Protein 6ITW (pdb70)

Foldseek 3Di:
DVLLCVVWPAFPPADADPVLLVVCVLLADVVVSVVCNPRHWHATPLQQKTFDRQVVQLVLLCLQQPQFDPQHSVSKTFTIAGQALFTFIAGSQQGTKTQRLQVQAIEGACVPPPDPPVCRVVRVVVVSSCSPDCVSWDAWPVRHTPPVLCVPANGADPQKHDYFCDRVVNVGGRDSVRHIDGNSVVSVSSNPDWHWYWYPNDPVRDTAGTRNDDGD

Radius of gyration: 16.63 Å; Cα contacts (8 Å, |Δi|>4): 395; chains: 1; bounding box: 44×40×46 Å

InterPro domains:
  IPR014983 GAD-related [PF08887] (7-110)
  IPR015002 T6SS immunity protein Tdi1, C-terminal [PF08906] (141-195)

B-factor: mean 44.64, std 12.28, range [26.0, 103.91]

Solvent-accessible surface area: 11170 Å² total

Structure (mmCIF, N/CA/C/O backbone):
data_6ITW
#
_entry.id   6ITW
#
_cell.length_a   92.445
_cell.length_b   92.445
_cell.length_c   86.157
_cell.angle_alpha   90.00
_cell.angle_beta   90.00
_cell.angle_gamma   90.00
#
_symmetry.space_group_name_H-M   'P 41 21 2'
#
loop_
_entity.id
_entity.type
_entity.pdbx_description
1 polymer 'Type VI immunity protein Atu4351'
2 water water
#
loop_
_atom_site.group_PDB
_atom_site.id
_atom_site.type_symbol
_atom_site.label_atom_id
_atom_site.label_alt_id
_atom_site.label_comp_id
_atom_site.label_asym_id
_atom_site.label_entity_id
_atom_site.label_seq_id
_atom_site.pdbx_PDB_ins_code
_atom_site.Cartn_x
_atom_site.Cartn_y
_atom_site.Cartn_z
_atom_site.occupancy
_atom_site.B_iso_or_equiv
_atom_site.auth_seq_id
_atom_site.auth_comp_id
_atom_site.auth_asym_id
_atom_site.auth_atom_id
_atom_site.pdbx_PDB_model_num
ATOM 9 N N . TYR A 1 8 ? 46.986 20.670 13.078 1.00 47.68 8 TYR A N 1
ATOM 10 C CA . TYR A 1 8 ? 47.297 20.652 14.496 1.00 41.73 8 TYR A CA 1
ATOM 11 C C . TYR A 1 8 ? 48.726 21.096 14.770 1.00 42.22 8 TYR A C 1
ATOM 12 O O . TYR A 1 8 ? 49.197 20.973 15.911 1.00 38.97 8 TYR A O 1
ATOM 21 N N . GLU A 1 9 ? 49.395 21.660 13.752 1.00 39.73 9 GLU A N 1
ATOM 22 C CA . GLU A 1 9 ? 50.736 22.233 13.894 1.00 40.64 9 GLU A CA 1
ATOM 23 C C . GLU A 1 9 ? 50.819 23.180 15.079 1.00 41.87 9 GLU A C 1
ATOM 24 O O . GLU A 1 9 ? 51.705 23.060 15.932 1.00 39.58 9 GLU A O 1
ATOM 30 N N . ASN A 1 10 ? 49.888 24.133 15.142 1.00 38.82 10 ASN A N 1
ATOM 31 C CA . ASN A 1 10 ? 49.917 25.153 16.177 1.00 41.02 10 ASN A CA 1
ATOM 32 C C . ASN A 1 10 ? 49.662 24.554 17.555 1.00 43.28 10 ASN A C 1
ATOM 33 O O . ASN A 1 10 ? 50.382 24.859 18.517 1.00 39.43 10 ASN A O 1
ATOM 38 N N . ALA A 1 11 ? 48.644 23.693 17.680 1.00 40.90 11 ALA A N 1
ATOM 39 C CA . ALA A 1 11 ? 48.398 23.081 18.981 1.00 40.03 11 ALA A CA 1
ATOM 40 C C . ALA A 1 11 ? 49.618 22.296 19.443 1.00 37.35 11 ALA A C 1
ATOM 41 O O . ALA A 1 11 ? 50.007 22.368 20.618 1.00 37.48 11 ALA A O 1
ATOM 43 N N . LEU A 1 12 ? 50.251 21.557 18.523 1.00 38.16 12 LEU A N 1
ATOM 44 C CA . LEU A 1 12 ? 51.405 20.748 18.907 1.00 39.36 12 LEU A CA 1
ATOM 45 C C . LEU A 1 12 ? 52.579 21.632 19.309 1.00 39.78 12 LEU A C 1
ATOM 46 O O . LEU A 1 12 ? 53.274 21.341 20.293 1.00 39.21 12 LEU A O 1
ATOM 51 N N . LYS A 1 13 ? 52.796 22.726 18.568 1.00 35.11 13 LYS A N 1
ATOM 52 C CA . LYS A 1 13 ? 53.798 23.711 18.949 1.00 39.75 13 LYS A CA 1
ATOM 53 C C . LYS A 1 13 ? 53.580 24.185 20.384 1.00 40.99 13 LYS A C 1
ATOM 54 O O . LYS A 1 13 ? 54.498 24.146 21.209 1.00 36.71 13 LYS A O 1
ATOM 60 N N . ARG A 1 14 ? 52.346 24.570 20.718 1.00 42.60 14 ARG A N 1
ATOM 61 C CA . ARG A 1 14 ? 52.087 25.134 22.039 1.00 40.79 14 ARG A CA 1
ATOM 62 C C . ARG A 1 14 ? 52.003 24.082 23.139 1.00 39.29 14 ARG A C 1
ATOM 63 O O . ARG A 1 14 ? 52.370 24.375 24.283 1.00 40.05 14 ARG A O 1
ATOM 71 N N . PHE A 1 15 ? 51.558 22.857 22.849 1.00 31.63 15 PHE A N 1
ATOM 72 C CA . PHE A 1 15 ? 51.294 21.926 23.945 1.00 36.12 15 PHE A CA 1
ATOM 73 C C . PHE A 1 15 ? 52.207 20.700 23.964 1.00 40.18 15 PHE A C 1
ATOM 74 O O . PHE A 1 15 ? 52.205 19.952 24.961 1.00 32.63 15 PHE A O 1
ATOM 82 N N . GLY A 1 16 ? 53.016 20.491 22.924 1.00 33.01 16 GLY A N 1
ATOM 83 C CA . GLY A 1 16 ? 53.833 19.301 22.854 1.00 33.59 16 GLY A CA 1
ATOM 84 C C . GLY A 1 16 ? 53.009 18.060 22.546 1.00 40.73 16 GLY A C 1
ATOM 85 O O . GLY A 1 16 ? 51.859 18.124 22.101 1.00 40.07 16 GLY A O 1
ATOM 86 N N . LEU A 1 17 ? 53.614 16.909 22.813 1.00 31.53 17 LEU A N 1
ATOM 87 C CA . LEU A 1 17 ? 52.951 15.638 22.573 1.00 35.30 17 LEU A CA 1
ATOM 88 C C . LEU A 1 17 ? 51.958 15.351 23.690 1.00 40.52 17 LEU A C 1
ATOM 89 O O . LEU A 1 17 ? 52.298 15.506 24.867 1.00 35.51 17 LEU A O 1
ATOM 94 N N . PRO A 1 18 ? 50.748 14.902 23.373 1.00 40.29 18 PRO A N 1
ATOM 95 C CA . PRO A 1 18 ? 49.868 14.408 24.434 1.00 37.65 18 PRO A CA 1
ATOM 96 C C . PRO A 1 18 ? 50.551 13.321 25.257 1.00 36.68 18 PRO A C 1
ATOM 97 O O . PRO A 1 18 ? 50.978 12.302 24.716 1.00 37.35 18 PRO A O 1
ATOM 101 N N . GLU A 1 19 ? 50.663 13.544 26.564 1.00 37.00 19 GLU A N 1
ATOM 102 C CA . GLU A 1 19 ? 51.408 12.671 27.463 1.00 40.22 19 GLU A CA 1
ATOM 103 C C . GLU A 1 19 ? 50.612 11.412 27.827 1.00 39.70 19 GLU A C 1
ATOM 104 O O . GLU A 1 19 ? 49.384 11.438 27.937 1.00 31.50 19 GLU A O 1
ATOM 110 N N . ASN A 1 20 ? 51.321 10.300 28.008 1.00 40.79 20 ASN A N 1
ATOM 111 C CA . ASN A 1 20 ? 50.719 9.024 28.388 1.00 40.19 20 ASN A CA 1
ATOM 112 C C . ASN A 1 20 ? 49.491 8.677 27.540 1.00 38.48 20 ASN A C 1
ATOM 113 O O . ASN A 1 20 ? 48.410 8.441 28.082 1.00 41.34 20 ASN A O 1
ATOM 118 N N . PRO A 1 21 ? 49.616 8.650 26.217 1.00 39.33 21 PRO A N 1
ATOM 119 C CA . PRO A 1 21 ? 48.416 8.478 25.383 1.00 37.98 21 PRO A CA 1
ATOM 120 C C . PRO A 1 21 ? 47.850 7.063 25.454 1.00 40.89 21 PRO A C 1
ATOM 121 O O . PRO A 1 21 ? 48.586 6.075 25.516 1.00 36.72 21 PRO A O 1
ATOM 125 N N . GLU A 1 22 ? 46.521 6.984 25.466 1.00 38.26 22 GLU A N 1
ATOM 126 C CA . GLU A 1 22 ? 45.791 5.756 25.192 1.00 39.68 22 GLU A CA 1
ATOM 127 C C . GLU A 1 22 ? 45.503 5.686 23.691 1.00 40.80 22 GLU A C 1
ATOM 128 O O . GLU A 1 22 ? 45.226 6.709 23.056 1.00 43.87 22 GLU A O 1
ATOM 134 N N . ILE A 1 23 ? 45.607 4.483 23.119 1.00 35.02 23 ILE A N 1
ATOM 135 C CA . ILE A 1 23 ? 45.428 4.274 21.681 1.00 40.80 23 ILE A CA 1
ATOM 136 C C . ILE A 1 23 ? 43.946 4.297 21.336 1.00 39.95 23 ILE A C 1
ATOM 137 O O . ILE A 1 23 ? 43.119 3.701 22.040 1.00 45.00 23 ILE A O 1
ATOM 150 N N . GLY A 1 25 ? 41.641 2.752 18.629 1.00 44.65 25 GLY A N 1
ATOM 151 C CA . GLY A 1 25 ? 41.751 1.728 17.604 1.00 49.92 25 GLY A CA 1
ATOM 152 C C . GLY A 1 25 ? 41.076 2.110 16.299 1.00 51.84 25 GLY A C 1
ATOM 153 O O . GLY A 1 25 ? 40.228 3.009 16.224 1.00 51.86 25 GLY A O 1
ATOM 154 N N . GLU A 1 26 ? 41.454 1.393 15.238 1.00 51.68 26 GLU A N 1
ATOM 155 C CA . GLU A 1 26 ? 40.921 1.724 13.917 1.00 53.89 26 GLU A CA 1
ATOM 156 C C . GLU A 1 26 ? 39.426 1.441 13.826 1.00 50.31 26 GLU A C 1
ATOM 157 O O . GLU A 1 26 ? 38.686 2.200 13.188 1.00 44.69 26 GLU A O 1
ATOM 163 N N . ALA A 1 27 ? 38.955 0.369 14.469 1.00 51.18 27 ALA A N 1
ATOM 164 C CA . ALA A 1 27 ? 37.516 0.121 14.490 1.00 52.48 27 ALA A CA 1
ATOM 165 C C . ALA A 1 27 ? 36.773 1.314 15.085 1.00 54.91 27 ALA A C 1
ATOM 166 O O . ALA A 1 27 ? 35.805 1.813 14.496 1.00 56.03 27 ALA A O 1
ATOM 168 N N . ASP A 1 28 ? 37.242 1.808 16.240 1.00 51.01 28 ASP A N 1
ATOM 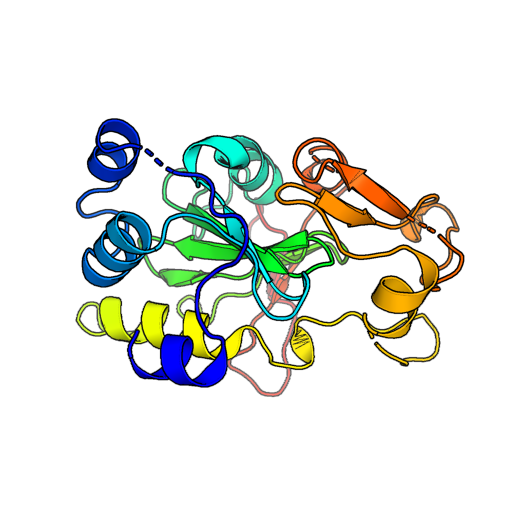169 C CA . ASP A 1 28 ? 36.649 3.002 16.842 1.00 52.15 28 ASP A CA 1
ATOM 170 C C . ASP A 1 28 ? 36.712 4.206 15.897 1.00 48.28 28 ASP A C 1
ATOM 171 O O . ASP A 1 28 ? 35.717 4.919 15.726 1.00 49.64 28 ASP A O 1
ATOM 176 N N . ILE A 1 29 ? 37.864 4.438 15.254 1.00 42.99 29 ILE A N 1
ATOM 177 C CA . ILE A 1 29 ? 37.968 5.576 14.339 1.00 47.97 29 ILE A CA 1
ATOM 178 C C . ILE A 1 29 ? 37.070 5.373 13.120 1.00 53.55 29 ILE A C 1
ATOM 179 O O . ILE A 1 29 ? 36.557 6.345 12.542 1.00 54.09 29 ILE A O 1
ATOM 184 N N . ALA A 1 30 ? 36.867 4.119 12.702 1.00 52.38 30 ALA A N 1
ATOM 185 C CA . ALA A 1 30 ? 36.009 3.864 11.550 1.00 54.71 30 ALA A CA 1
ATOM 186 C C . ALA A 1 30 ? 34.573 4.247 11.863 1.00 53.80 30 ALA A C 1
ATOM 187 O O . ALA A 1 30 ? 33.881 4.854 11.035 1.00 53.08 30 ALA A O 1
ATOM 189 N N . ARG A 1 31 ? 34.130 3.932 13.079 1.00 49.73 31 ARG A N 1
ATOM 190 C CA . ARG A 1 31 ? 32.809 4.306 13.563 1.00 51.38 31 ARG A CA 1
ATOM 191 C C . ARG A 1 31 ? 32.479 5.793 13.373 1.00 51.48 31 ARG A C 1
ATOM 192 O O . ARG A 1 31 ? 31.300 6.147 13.284 1.00 51.16 31 ARG A O 1
ATOM 200 N N . TYR A 1 32 ? 33.470 6.679 13.265 1.00 52.61 32 TYR A N 1
ATOM 201 C CA . TYR A 1 32 ? 33.167 8.108 13.214 1.00 52.02 32 TYR A CA 1
ATOM 202 C C . TYR A 1 32 ? 33.452 8.742 11.857 1.00 50.15 32 TYR A C 1
ATOM 203 O O . TYR A 1 32 ? 33.403 9.974 11.738 1.00 48.60 32 TYR A O 1
ATOM 212 N N . LYS A 1 33 ? 33.700 7.932 10.824 1.00 53.04 33 LYS A N 1
ATOM 213 C CA . LYS A 1 33 ? 33.852 8.445 9.464 1.00 55.03 33 LYS A CA 1
ATOM 214 C C . LYS A 1 33 ? 32.637 9.266 9.040 1.00 57.54 33 LYS A C 1
ATOM 215 O O . LYS A 1 33 ? 31.490 8.819 9.161 1.00 56.38 33 LYS A O 1
ATOM 221 N N . ASN A 1 34 ? 32.899 10.474 8.540 1.00 55.84 34 ASN A N 1
ATOM 222 C CA . ASN A 1 34 ? 31.885 11.462 8.167 1.00 59.08 34 ASN A CA 1
ATOM 223 C C . ASN A 1 34 ? 31.046 11.943 9.347 1.00 56.29 34 ASN A C 1
ATOM 224 O O . ASN A 1 34 ? 30.081 12.686 9.153 1.00 54.11 34 ASN A O 1
ATOM 229 N N . ARG A 1 35 ? 31.388 11.553 10.570 1.00 53.00 35 ARG A N 1
ATOM 230 C CA . ARG A 1 35 ? 30.729 12.111 11.736 1.00 54.61 35 ARG A CA 1
ATOM 231 C C . ARG A 1 35 ? 31.628 13.028 12.553 1.00 50.85 35 ARG A C 1
ATOM 232 O O . ARG A 1 35 ? 31.114 13.924 13.229 1.00 49.67 35 ARG A O 1
ATOM 240 N N . ILE A 1 36 ? 32.946 12.855 12.475 1.00 49.82 36 ILE A N 1
ATOM 241 C CA . ILE A 1 36 ? 33.927 13.754 13.080 1.00 45.36 36 ILE A CA 1
ATOM 242 C C . ILE A 1 36 ? 34.911 14.094 11.969 1.00 42.35 36 ILE A C 1
ATOM 243 O O . ILE A 1 36 ? 35.293 13.190 11.211 1.00 48.10 36 ILE A O 1
ATOM 248 N N . PRO A 1 37 ? 35.338 15.352 11.816 1.00 41.84 37 PRO A N 1
ATOM 249 C CA . PRO A 1 37 ? 36.233 15.704 10.691 1.00 40.55 37 PRO A CA 1
ATOM 250 C C . PRO A 1 37 ? 37.482 14.825 10.650 1.00 46.59 37 PRO A C 1
ATOM 251 O O . PRO A 1 37 ? 38.072 14.502 11.685 1.00 44.87 37 PRO A O 1
ATOM 255 N N . GLU A 1 38 ? 37.894 14.448 9.431 1.00 47.36 38 GLU A N 1
ATOM 256 C CA . GLU A 1 38 ? 39.005 13.501 9.288 1.00 48.11 38 GLU A CA 1
ATOM 257 C C . GLU A 1 38 ? 40.334 14.077 9.752 1.00 43.31 38 GLU A C 1
ATOM 258 O O . GLU A 1 38 ? 41.187 13.319 10.230 1.00 44.70 38 GLU A O 1
ATOM 264 N N . THR A 1 39 ? 40.554 15.389 9.595 1.00 38.19 39 THR A N 1
ATOM 265 C CA . THR A 1 39 ? 41.799 15.961 10.094 1.00 40.43 39 THR A CA 1
ATOM 266 C C . THR A 1 39 ? 41.934 15.743 11.596 1.00 44.45 39 THR A C 1
ATOM 267 O O . THR A 1 39 ? 43.026 15.456 12.089 1.00 42.55 39 THR A O 1
ATOM 271 N N . TYR A 1 40 ? 40.827 15.836 12.341 1.00 43.16 40 TYR A N 1
ATOM 272 C CA . TYR A 1 40 ? 40.910 15.564 13.770 1.00 38.14 40 TYR A CA 1
ATOM 273 C C . TYR A 1 40 ? 41.178 14.089 14.030 1.00 38.56 40 TYR A C 1
ATOM 274 O O . TYR A 1 40 ? 41.972 13.742 14.917 1.00 36.49 40 TYR A O 1
ATOM 283 N N . LEU A 1 41 ? 40.494 13.201 13.298 1.00 37.87 41 LEU A N 1
ATOM 284 C CA . LEU A 1 41 ? 40.656 11.772 13.555 1.00 39.99 41 LEU A CA 1
ATOM 285 C C . LEU A 1 41 ? 42.068 11.316 13.203 1.00 42.82 41 LEU A C 1
ATOM 286 O O . LEU A 1 41 ? 42.655 10.481 13.904 1.00 41.48 41 LEU A O 1
ATOM 291 N N . ASP A 1 42 ? 42.642 11.877 12.141 1.00 40.49 42 ASP A N 1
ATOM 292 C CA . ASP A 1 42 ? 44.008 11.521 11.790 1.00 43.81 42 ASP A CA 1
ATOM 293 C C . ASP A 1 42 ? 45.001 12.019 12.839 1.00 42.97 42 ASP A C 1
ATOM 294 O O . ASP A 1 42 ? 45.951 11.307 13.188 1.00 40.92 42 ASP A O 1
ATOM 299 N N . PHE A 1 43 ? 44.792 13.228 13.362 1.00 40.55 43 PHE A N 1
ATOM 300 C CA . PHE A 1 43 ? 45.555 13.681 14.525 1.00 38.87 43 PHE A CA 1
ATOM 301 C C . PHE A 1 43 ? 45.532 12.636 15.653 1.00 40.56 43 PHE A C 1
ATOM 302 O O . PHE A 1 43 ? 46.586 12.222 16.160 1.00 37.28 43 PHE A O 1
ATOM 310 N N . ILE A 1 44 ? 44.340 12.151 16.017 1.00 38.59 44 ILE A N 1
ATOM 311 C CA . ILE A 1 44 ? 44.235 11.157 17.086 1.00 39.52 44 ILE A CA 1
ATOM 312 C C . ILE A 1 44 ? 44.904 9.842 16.688 1.00 37.50 44 ILE A C 1
ATOM 313 O O . ILE A 1 44 ? 45.538 9.167 17.519 1.00 33.75 44 ILE A O 1
ATOM 318 N N . ARG A 1 45 ? 44.749 9.441 15.424 1.00 35.65 45 ARG A N 1
ATOM 319 C CA . ARG A 1 45 ? 45.394 8.218 14.951 1.00 40.90 45 ARG A CA 1
ATOM 320 C C . ARG A 1 45 ? 46.901 8.265 15.192 1.00 38.65 45 ARG A C 1
ATOM 321 O O . ARG A 1 45 ? 47.511 7.267 15.589 1.00 37.27 45 ARG A O 1
ATOM 329 N N . HIS A 1 46 ? 47.508 9.431 14.985 1.00 34.56 46 HIS A N 1
ATOM 330 C CA . HIS A 1 46 ? 48.938 9.592 15.192 1.00 37.12 46 HIS A CA 1
ATOM 331 C C . HIS A 1 46 ? 49.287 9.799 16.661 1.00 38.85 46 HIS A C 1
ATOM 332 O O . HIS A 1 46 ? 50.143 9.092 17.213 1.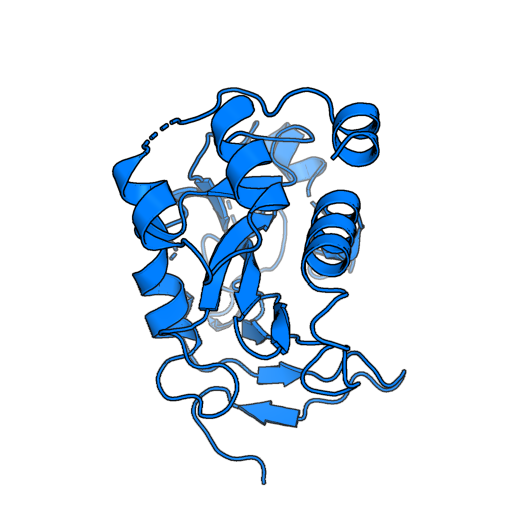00 38.30 46 HIS A O 1
ATOM 339 N N . ALA A 1 47 ? 48.654 10.774 17.310 1.00 36.26 47 ALA A N 1
ATOM 340 C CA . ALA A 1 47 ? 49.096 11.152 18.645 1.00 32.79 47 ALA A CA 1
ATOM 341 C C . ALA A 1 47 ? 48.475 10.301 19.741 1.00 34.85 47 ALA A C 1
ATOM 342 O O . ALA A 1 47 ? 48.970 10.329 20.870 1.00 35.68 47 ALA A O 1
ATOM 344 N N . GLY A 1 48 ? 47.428 9.531 19.441 1.00 35.53 48 GLY A N 1
ATOM 345 C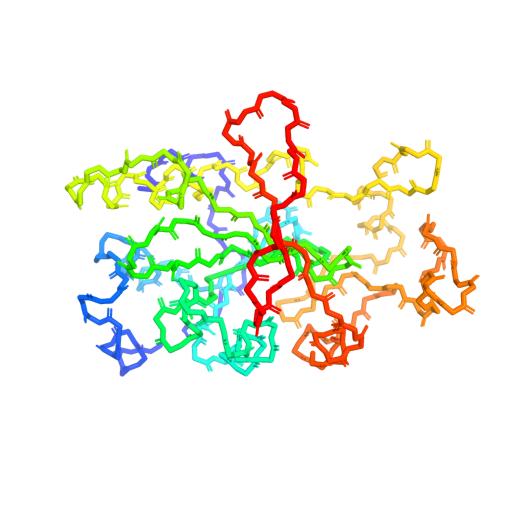 CA . GLY A 1 48 ? 46.703 8.871 20.505 1.00 38.01 48 GLY A CA 1
ATOM 346 C C . GLY A 1 48 ? 45.861 9.849 21.318 1.00 38.04 48 GLY A C 1
ATOM 347 O O . GLY A 1 48 ? 45.598 10.981 20.911 1.00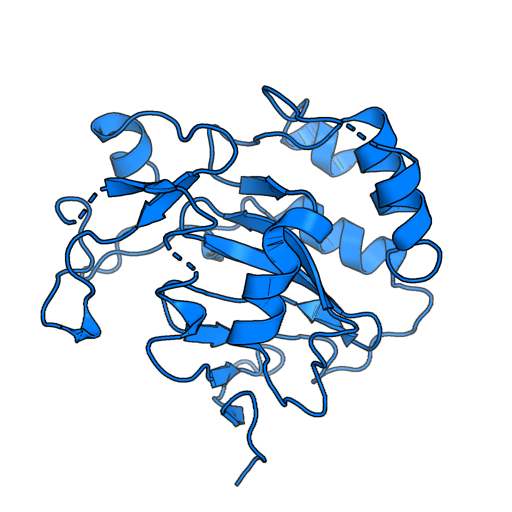 39.63 48 GLY A O 1
ATOM 348 N N . LEU A 1 49 ? 45.443 9.382 22.496 1.00 35.27 49 LEU A N 1
ATOM 349 C CA . LEU A 1 49 ? 44.525 10.089 23.395 1.00 36.57 49 LEU A CA 1
ATOM 350 C C . LEU A 1 49 ? 45.243 10.363 24.708 1.00 34.21 49 LEU A C 1
ATOM 351 O O . LEU A 1 49 ? 45.223 9.517 25.603 1.00 38.98 49 LEU A O 1
ATOM 356 N N . GLY A 1 50 ? 45.848 11.541 24.838 1.00 29.64 50 GLY A N 1
ATOM 357 C CA . GLY A 1 50 ? 46.657 11.823 26.009 1.00 31.92 50 GLY A CA 1
ATOM 358 C C . GLY A 1 50 ? 46.367 13.128 26.726 1.00 36.65 50 GLY A C 1
ATOM 359 O O . GLY A 1 50 ? 45.316 13.759 26.527 1.00 33.33 50 GLY A O 1
ATOM 360 N N . ILE A 1 51 ? 47.317 13.536 27.572 1.00 37.17 51 ILE A N 1
ATOM 361 C CA . ILE A 1 51 ? 47.155 14.645 28.508 1.00 33.29 51 ILE A CA 1
ATOM 362 C C . ILE A 1 51 ? 48.035 15.809 28.073 1.00 34.18 51 ILE A C 1
ATOM 363 O O . ILE A 1 51 ? 49.155 15.604 27.588 1.00 35.54 51 ILE A O 1
ATOM 368 N N . TRP A 1 52 ? 47.509 17.029 28.214 1.00 32.77 52 TRP A N 1
ATOM 369 C CA . TRP A 1 52 ? 48.227 18.273 27.973 1.00 32.22 52 TRP A CA 1
ATOM 370 C C . TRP A 1 52 ? 48.259 19.110 29.250 1.00 33.93 52 TRP A C 1
ATOM 371 O O . TRP A 1 52 ? 47.393 18.968 30.127 1.00 35.64 52 TRP A O 1
ATOM 382 N N . LYS A 1 53 ? 49.276 19.975 29.363 1.00 35.00 53 LYS A N 1
ATOM 383 C CA . LYS A 1 53 ? 49.374 20.977 30.444 1.00 28.29 53 LYS A CA 1
ATOM 384 C C . LYS A 1 53 ? 49.169 20.352 31.824 1.00 37.24 53 LYS A C 1
ATOM 385 O O . LYS A 1 53 ? 48.514 20.918 32.702 1.00 37.20 53 LYS A O 1
ATOM 391 N N . GLN A 1 54 ? 49.684 19.141 31.998 1.00 36.72 54 GLN A N 1
ATOM 392 C CA . GLN A 1 54 ? 49.686 18.473 33.299 1.00 41.39 54 GLN A CA 1
ATOM 393 C C . GLN A 1 54 ? 48.273 18.159 33.800 1.00 40.30 54 GLN A C 1
ATOM 394 O O . GLN A 1 54 ? 48.029 18.074 35.009 1.00 39.14 54 GLN A O 1
ATOM 400 N N . GLY A 1 55 ? 47.332 17.941 32.882 1.00 40.54 55 GLY A N 1
ATOM 401 C CA . GLY A 1 55 ? 45.973 17.569 33.244 1.00 32.81 55 GLY A CA 1
ATOM 402 C C . GLY A 1 55 ? 44.953 18.662 33.018 1.00 33.17 55 GLY A C 1
ATOM 403 O O . GLY A 1 55 ? 43.766 18.440 33.274 1.00 32.89 55 GLY A O 1
ATOM 404 N N . TYR A 1 56 ? 45.377 19.830 32.534 1.00 34.64 56 TYR A N 1
ATOM 405 C CA . TYR A 1 56 ? 44.444 20.920 32.271 1.00 34.09 56 TYR A CA 1
ATOM 406 C C . TYR A 1 56 ? 43.445 20.551 31.179 1.00 33.28 56 TYR A C 1
ATOM 407 O O . TYR A 1 56 ? 42.326 21.083 31.150 1.00 35.36 56 TYR A O 1
ATOM 416 N N . PHE A 1 57 ? 43.836 19.655 30.271 1.00 28.86 57 PHE A N 1
ATOM 417 C CA . PHE A 1 57 ? 42.957 19.087 29.258 1.00 30.05 57 PHE A CA 1
ATOM 418 C C . PHE A 1 57 ? 43.462 17.682 28.948 1.00 31.89 57 PHE A C 1
ATOM 419 O O . PHE A 1 57 ? 44.659 17.412 29.016 1.00 34.63 57 PHE A O 1
ATOM 427 N N . GLN A 1 58 ? 42.543 16.779 28.654 1.00 28.67 58 GLN A N 1
ATOM 428 C CA . GLN A 1 58 ? 42.900 15.438 28.231 1.00 31.02 58 GLN A CA 1
ATOM 429 C C . GLN A 1 58 ? 41.925 15.025 27.146 1.00 33.33 58 GLN A C 1
ATOM 430 O O . GLN A 1 58 ? 40.774 15.466 27.144 1.00 30.10 58 GLN A O 1
ATOM 436 N N . PHE A 1 59 ? 42.398 14.204 26.209 1.00 32.48 59 PHE A N 1
ATOM 437 C CA . PHE A 1 59 ? 41.534 13.675 25.166 1.00 30.60 59 PHE A CA 1
ATOM 438 C C . PHE A 1 59 ? 40.962 12.353 25.633 1.00 35.44 59 PHE A C 1
ATOM 439 O O . PHE A 1 59 ? 41.559 11.651 26.463 1.00 31.30 59 PHE A O 1
ATOM 447 N N . CYS A 1 60 ? 39.793 12.018 25.093 1.00 28.78 60 CYS A N 1
ATOM 448 C CA . CYS A 1 60 ? 39.099 10.804 25.485 1.00 34.63 60 CYS A CA 1
ATOM 449 C C . CYS A 1 60 ? 38.530 10.123 24.250 1.00 34.33 60 CYS A C 1
ATOM 450 O O . CYS A 1 60 ? 38.282 10.755 23.220 1.00 29.21 60 CYS A O 1
ATOM 453 N N . ASN A 1 61 ? 38.314 8.820 24.376 1.00 32.30 61 ASN A N 1
ATOM 454 C CA . ASN A 1 61 ? 37.648 8.057 23.335 1.00 34.47 61 ASN A CA 1
ATOM 455 C C . ASN A 1 61 ? 36.147 8.322 23.376 1.00 29.75 61 ASN A C 1
ATOM 456 O O . ASN A 1 61 ? 35.498 7.964 24.362 1.00 39.29 61 ASN A O 1
ATOM 461 N N . PRO A 1 62 ? 35.558 8.933 22.333 1.00 35.02 62 PRO A N 1
ATOM 462 C CA . PRO A 1 62 ? 34.109 9.234 22.369 1.00 37.38 62 PRO A CA 1
ATOM 463 C C . PRO A 1 62 ? 33.253 8.026 22.658 1.00 36.43 62 PRO A C 1
ATOM 464 O O . PRO A 1 62 ? 32.193 8.146 23.284 1.00 34.83 62 PRO A O 1
ATOM 468 N N . GLU A 1 63 ? 33.683 6.857 22.185 1.00 36.84 63 GLU A N 1
ATOM 469 C CA . GLU A 1 63 ? 32.933 5.640 22.439 1.00 45.04 63 GLU A CA 1
ATOM 470 C C . GLU A 1 63 ? 32.828 5.356 23.937 1.00 44.55 63 GLU A C 1
ATOM 471 O O . GLU A 1 63 ? 31.774 4.925 24.414 1.00 43.26 63 GLU A O 1
ATOM 477 N N . LYS A 1 64 ? 33.890 5.640 24.703 1.00 35.68 64 LYS A N 1
ATOM 478 C CA . LYS A 1 64 ? 33.912 5.301 26.126 1.00 41.82 64 LYS A CA 1
ATOM 479 C C . LYS A 1 64 ? 33.059 6.245 26.969 1.00 37.92 64 LYS A C 1
ATOM 480 O O . LYS A 1 64 ? 32.616 5.852 28.055 1.00 39.37 64 LYS A O 1
ATOM 486 N N . TYR A 1 65 ? 32.791 7.456 26.483 1.00 34.13 65 TYR A N 1
ATOM 487 C CA . TYR A 1 65 ? 32.042 8.461 27.234 1.00 38.84 65 TYR A CA 1
ATOM 488 C C . TYR A 1 65 ? 30.685 8.807 26.618 1.00 38.45 65 TYR A C 1
ATOM 489 O O . TYR A 1 65 ? 30.086 9.815 27.013 1.00 43.01 65 TYR A O 1
ATOM 498 N N . LYS A 1 66 ? 30.162 7.995 25.689 1.00 39.71 66 LYS A N 1
ATOM 499 C CA . LYS A 1 66 ? 28.909 8.358 25.012 1.00 43.07 66 LYS A CA 1
ATOM 500 C C . LYS A 1 66 ? 27.708 8.322 25.959 1.00 39.75 66 LYS A C 1
ATOM 501 O O . LYS A 1 66 ? 26.742 9.074 25.765 1.00 41.56 66 LYS A O 1
ATOM 507 N N . SER A 1 67 ? 27.745 7.478 26.991 1.00 35.64 67 SER A N 1
ATOM 508 C CA . SER A 1 67 ? 26.673 7.504 27.977 1.00 34.71 67 SER A CA 1
ATOM 509 C C . SER A 1 67 ? 26.580 8.857 28.676 1.00 40.13 67 SER A C 1
ATOM 510 O O . SER A 1 67 ? 25.479 9.281 29.056 1.00 39.48 67 SER A O 1
ATOM 513 N N . ILE A 1 68 ? 27.709 9.551 28.866 1.00 39.74 68 ILE A N 1
ATOM 514 C CA . ILE A 1 68 ? 27.634 10.865 29.501 1.00 38.83 68 ILE A CA 1
ATOM 515 C C . ILE A 1 68 ? 26.910 11.841 28.591 1.00 37.24 68 ILE A C 1
ATOM 516 O O . ILE A 1 68 ? 26.039 12.595 29.038 1.00 37.09 68 ILE A O 1
ATOM 521 N N . VAL A 1 69 ? 27.246 11.833 27.298 1.00 37.57 69 VAL A N 1
ATOM 522 C CA . VAL A 1 69 ? 26.511 12.642 26.328 1.00 41.39 69 VAL A CA 1
ATOM 523 C C . VAL A 1 69 ? 25.038 12.260 26.325 1.00 39.95 69 VAL A C 1
ATOM 524 O O . VAL A 1 69 ? 24.156 13.129 26.289 1.00 33.94 69 VAL A O 1
ATOM 528 N N . ALA A 1 70 ? 24.750 10.952 26.350 1.00 38.90 70 ALA A N 1
ATOM 529 C CA . ALA A 1 70 ? 23.361 10.500 26.330 1.00 38.82 70 ALA A CA 1
ATOM 530 C C . ALA A 1 70 ? 22.600 11.038 27.526 1.00 43.43 70 ALA A C 1
ATOM 531 O O . ALA A 1 70 ? 21.480 11.534 27.377 1.00 47.66 70 ALA A O 1
ATOM 533 N N . LEU A 1 71 ? 23.209 10.981 28.717 1.00 42.27 71 LEU A N 1
ATOM 534 C CA . LEU A 1 71 ? 22.536 11.457 29.923 1.00 40.17 71 LEU A CA 1
ATOM 535 C C . LEU A 1 71 ? 22.397 12.972 29.925 1.00 43.32 71 LEU A C 1
ATOM 536 O O . LEU A 1 71 ? 21.333 13.501 30.275 1.00 44.96 71 LEU A O 1
ATOM 541 N N . ALA A 1 72 ? 23.457 13.695 29.552 1.00 40.33 72 ALA A N 1
ATOM 542 C CA . ALA A 1 72 ? 23.405 15.149 29.692 1.00 39.33 72 ALA A CA 1
ATOM 543 C C . ALA A 1 72 ? 22.472 15.766 28.658 1.00 40.72 72 ALA A C 1
ATOM 544 O O . ALA A 1 72 ? 21.7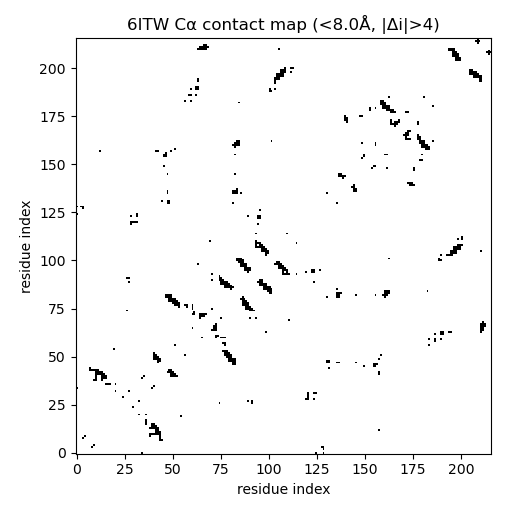82 16.751 28.940 1.00 40.59 72 ALA A O 1
ATOM 546 N N . LEU A 1 73 ? 22.448 15.206 27.456 1.00 39.51 73 LEU A N 1
ATOM 547 C CA . LEU A 1 73 ? 21.698 15.769 26.348 1.00 43.84 73 LEU A CA 1
ATOM 548 C C . LEU A 1 73 ? 20.432 14.978 26.046 1.00 44.65 73 LEU A C 1
ATOM 549 O O . LEU A 1 73 ? 19.773 15.248 25.039 1.00 46.31 73 LEU A O 1
ATOM 554 N N . GLY A 1 74 ? 20.091 14.012 26.896 1.00 44.30 74 GLY A N 1
ATOM 555 C CA . GLY A 1 74 ? 18.910 13.191 26.744 1.00 43.31 74 GLY A CA 1
ATOM 556 C C . GLY A 1 74 ? 17.685 13.949 26.289 1.00 47.12 74 GLY A C 1
ATOM 557 O O . GLY A 1 74 ? 17.195 14.840 26.988 1.00 44.18 74 GLY A O 1
ATOM 558 N N . GLY A 1 75 ? 17.212 13.619 25.091 1.00 50.32 75 GLY A N 1
ATOM 559 C CA . GLY A 1 75 ? 15.962 14.134 24.587 1.00 49.68 75 GLY A CA 1
ATOM 560 C C . GLY A 1 75 ? 16.014 15.521 23.995 1.00 54.32 75 GLY A C 1
ATOM 561 O O . GLY A 1 75 ? 14.953 16.102 23.740 1.00 56.33 75 GLY A O 1
ATOM 562 N N . ASP A 1 76 ? 17.195 16.079 23.761 1.00 50.71 76 ASP A N 1
ATOM 563 C CA . ASP A 1 76 ? 17.247 17.393 23.140 1.00 51.34 76 ASP A CA 1
ATOM 564 C C . ASP A 1 76 ? 17.024 17.286 21.635 1.00 53.09 76 ASP A C 1
ATOM 565 O O . ASP A 1 76 ? 17.501 16.354 20.985 1.00 52.43 76 ASP A O 1
ATOM 570 N N . LYS A 1 77 ? 16.308 18.264 21.079 1.00 58.61 77 LYS A N 1
ATOM 571 C CA . LYS A 1 77 ? 15.981 18.226 19.653 1.00 59.08 77 LYS A CA 1
ATOM 572 C C . LYS A 1 77 ? 17.116 18.767 18.796 1.00 58.79 77 LYS A C 1
ATOM 573 O O . LYS A 1 77 ? 17.406 18.219 17.725 1.00 69.25 77 LYS A O 1
ATOM 579 N N . GLN A 1 78 ? 17.761 19.841 19.240 1.00 51.72 78 GLN A N 1
ATOM 580 C CA . GLN A 1 78 ? 18.830 20.463 18.467 1.00 51.12 78 GLN A CA 1
ATOM 581 C C . GLN A 1 78 ? 20.198 19.820 18.690 1.00 53.59 78 GLN A C 1
ATOM 582 O O . GLN A 1 78 ? 20.947 19.614 17.727 1.00 50.06 78 GLN A O 1
ATOM 588 N N . LEU A 1 79 ? 20.559 19.523 19.940 1.00 53.06 79 LEU A N 1
ATOM 589 C CA . LEU A 1 79 ? 21.836 18.876 20.254 1.00 46.51 79 LEU A CA 1
ATOM 590 C C . LEU A 1 79 ? 21.556 17.415 20.580 1.00 46.23 79 LEU A C 1
ATOM 591 O O . LEU A 1 79 ? 21.569 16.983 21.735 1.00 47.16 79 LEU A O 1
ATOM 596 N N . ASN A 1 80 ? 21.310 16.649 19.537 1.00 44.47 80 ASN A N 1
ATOM 597 C CA . ASN A 1 80 ? 20.908 15.262 19.694 1.00 44.22 80 ASN A CA 1
ATOM 598 C C . ASN A 1 80 ? 22.087 14.419 20.177 1.00 45.44 80 ASN A C 1
ATOM 599 O O . ASN A 1 80 ? 23.120 14.367 19.495 1.00 41.46 80 ASN A O 1
ATOM 604 N N . PRO A 1 81 ? 21.976 13.732 21.316 1.00 44.25 81 PRO A N 1
ATOM 605 C CA . PRO A 1 81 ? 23.126 12.947 21.812 1.00 41.95 81 PRO A CA 1
ATOM 606 C C . PRO A 1 81 ? 23.696 11.984 20.782 1.00 45.72 81 PRO A C 1
ATOM 607 O O . PRO A 1 81 ? 24.920 11.786 20.740 1.00 43.39 81 PRO A O 1
ATOM 611 N N . VAL A 1 82 ? 22.842 11.402 19.929 1.00 46.63 82 VAL A N 1
ATOM 612 C CA . VAL A 1 82 ? 23.294 10.435 18.926 1.00 44.42 82 VAL A CA 1
ATOM 613 C C . VAL A 1 82 ? 24.262 11.065 17.935 1.00 41.91 82 VAL A C 1
ATOM 614 O O . VAL A 1 82 ? 25.070 10.360 17.326 1.00 46.41 82 VAL A O 1
ATOM 618 N N . ARG A 1 83 ? 24.220 12.385 17.770 1.00 41.94 83 ARG A N 1
ATOM 619 C CA . ARG A 1 83 ? 25.089 13.091 16.834 1.00 42.27 83 ARG A CA 1
ATOM 620 C C . ARG A 1 83 ? 26.103 13.986 17.550 1.00 41.25 83 ARG A C 1
ATOM 621 O O . ARG A 1 83 ? 26.653 14.921 16.947 1.00 38.68 83 ARG A O 1
ATOM 629 N N . THR A 1 84 ? 26.360 13.719 18.829 1.00 41.16 84 THR A N 1
ATOM 630 C CA . THR A 1 84 ? 27.261 14.545 19.623 1.00 41.94 84 THR A CA 1
ATOM 631 C C . THR A 1 84 ? 28.290 13.644 20.279 1.00 35.96 84 THR A C 1
ATOM 632 O O . THR A 1 84 ? 27.935 12.652 20.927 1.00 38.77 84 THR A O 1
ATOM 636 N N . HIS A 1 85 ? 29.560 13.986 20.108 1.00 34.48 85 HIS A N 1
ATOM 637 C CA . HIS A 1 85 ? 30.643 13.064 20.423 1.00 36.81 85 HIS A CA 1
ATOM 638 C C . HIS A 1 85 ? 31.643 13.748 21.336 1.00 31.40 85 HIS A C 1
ATOM 639 O O . HIS A 1 85 ? 32.188 14.798 20.983 1.00 34.52 85 HIS A O 1
ATOM 646 N N . ALA A 1 86 ? 31.895 13.136 22.491 1.00 31.48 86 ALA A N 1
ATOM 647 C CA . ALA A 1 86 ? 32.826 13.684 23.477 1.00 36.24 86 ALA A CA 1
ATOM 648 C C . ALA A 1 86 ? 34.262 13.429 23.022 1.00 35.38 86 ALA A C 1
ATOM 649 O O . ALA A 1 86 ? 34.663 12.272 22.840 1.00 35.46 86 ALA A O 1
ATOM 651 N N . LEU A 1 87 ? 35.046 14.499 22.866 1.00 32.42 87 LEU A N 1
ATOM 652 C CA . LEU A 1 87 ? 36.413 14.376 22.367 1.00 34.52 87 LEU A CA 1
ATOM 653 C C . LEU A 1 87 ? 37.476 14.531 23.446 1.00 35.25 87 LEU A C 1
ATOM 654 O O . LEU A 1 87 ? 38.576 13.983 23.294 1.00 31.76 87 LEU A O 1
ATOM 659 N N . GLY A 1 88 ? 37.183 15.270 24.513 1.00 34.54 88 GLY A N 1
ATOM 660 C CA . GLY A 1 88 ? 38.129 15.487 25.596 1.00 28.78 88 GLY A CA 1
ATOM 661 C C . GLY A 1 88 ? 37.469 16.322 26.670 1.00 33.89 88 GLY A C 1
ATOM 662 O O . GLY A 1 88 ? 36.334 16.788 26.514 1.00 35.75 88 GLY A O 1
ATOM 663 N N . PHE A 1 89 ? 38.188 16.523 27.778 1.00 33.74 89 PHE A N 1
ATOM 664 C CA . PHE A 1 89 ? 37.628 17.381 28.817 1.00 32.69 89 PHE A CA 1
ATOM 665 C C . PHE A 1 89 ? 38.711 18.060 29.647 1.00 31.77 89 PHE A C 1
ATOM 666 O O . PHE A 1 89 ? 39.804 17.523 29.855 1.00 31.09 89 PHE A O 1
ATOM 674 N N . SER A 1 90 ? 38.375 19.253 30.133 1.00 26.49 90 SER A N 1
ATOM 675 C CA . SER A 1 90 ? 39.190 19.954 31.114 1.00 26.71 90 SER A CA 1
ATOM 676 C C . SER A 1 90 ? 39.425 19.115 32.358 1.00 30.62 90 SER A C 1
ATOM 677 O O . SER A 1 90 ? 38.851 18.028 32.520 1.00 29.53 90 SER A O 1
ATOM 680 N N . ALA A 1 91 ? 40.237 19.655 33.267 1.00 27.91 91 ALA A N 1
ATOM 681 C CA . ALA A 1 91 ? 40.531 19.011 34.535 1.00 29.85 91 ALA A CA 1
ATOM 682 C C . ALA A 1 91 ? 39.320 18.928 35.464 1.00 33.91 91 ALA A C 1
ATOM 683 O O . ALA A 1 91 ? 39.357 18.172 36.449 1.00 32.04 91 ALA A O 1
ATOM 685 N N . PHE A 1 92 ? 38.270 19.706 35.198 1.00 31.11 92 PHE A N 1
ATOM 686 C CA . PHE A 1 92 ? 37.052 19.701 35.998 1.00 30.68 92 PHE A CA 1
ATOM 687 C C . PHE A 1 92 ? 35.879 19.050 35.266 1.00 32.71 92 PHE A C 1
ATOM 688 O O . PHE A 1 92 ? 34.724 19.223 35.669 1.00 36.21 92 PHE A O 1
ATOM 696 N N . GLY A 1 93 ? 36.142 18.307 34.197 1.00 31.75 93 GLY A N 1
ATOM 697 C CA . GLY A 1 93 ? 35.068 17.557 33.573 1.00 30.74 93 GLY A CA 1
ATOM 698 C C . GLY A 1 93 ? 34.271 18.332 32.553 1.00 34.17 93 GLY A C 1
ATOM 699 O O . GLY A 1 93 ? 33.200 17.879 32.145 1.00 35.20 93 GLY A O 1
ATOM 700 N N . LYS A 1 94 ? 34.760 19.490 32.119 1.00 32.88 94 LYS A N 1
ATOM 701 C CA . LYS A 1 94 ? 34.090 20.264 31.077 1.00 35.38 94 LYS A CA 1
ATOM 702 C C . LYS A 1 94 ? 34.456 19.657 29.724 1.00 32.73 94 LYS A C 1
ATOM 703 O O . LYS A 1 94 ? 35.603 19.771 29.273 1.00 29.96 94 LYS A O 1
ATOM 709 N N . ILE A 1 95 ? 33.473 19.039 29.069 1.00 29.94 95 ILE A N 1
ATOM 710 C CA . ILE A 1 95 ? 33.692 18.228 27.873 1.00 29.33 95 ILE A CA 1
ATOM 711 C C . ILE A 1 95 ? 33.732 19.094 26.617 1.00 32.81 95 ILE A C 1
ATOM 712 O O . ILE A 1 95 ? 32.822 19.897 26.363 1.00 32.73 95 ILE A O 1
ATOM 717 N N . LEU A 1 96 ? 34.781 18.919 25.816 1.00 28.89 96 LEU A N 1
ATOM 718 C CA . LEU A 1 96 ? 34.801 19.388 24.434 1.00 26.41 96 LEU A CA 1
ATOM 719 C C . LEU A 1 96 ? 34.186 18.299 23.561 1.00 38.25 96 LEU A C 1
ATOM 720 O O . LEU A 1 96 ? 34.714 17.174 23.498 1.00 34.91 96 LEU A O 1
ATOM 725 N N . ALA A 1 97 ? 33.070 18.624 22.901 1.00 34.73 97 ALA A N 1
ATOM 726 C CA . ALA A 1 97 ? 32.320 17.657 22.112 1.00 34.64 97 ALA A CA 1
ATOM 727 C C . ALA A 1 97 ? 32.127 18.178 20.697 1.00 37.72 97 ALA A C 1
ATOM 728 O O . ALA A 1 97 ? 32.150 19.384 20.440 1.00 34.60 97 ALA A O 1
ATOM 730 N N . TRP A 1 98 ? 31.931 17.258 19.766 1.00 33.32 98 TRP A N 1
ATOM 731 C CA . TRP A 1 98 ? 31.651 17.635 18.389 1.00 37.87 98 TRP A CA 1
ATOM 732 C C . TRP A 1 98 ? 30.217 17.249 18.058 1.00 38.10 98 TRP A C 1
ATOM 733 O O . TRP A 1 98 ? 29.851 16.064 18.123 1.00 38.38 98 TRP A O 1
ATOM 744 N N . ASN A 1 99 ? 29.408 18.240 17.707 1.00 38.66 99 ASN A N 1
ATOM 745 C CA . ASN A 1 99 ? 28.046 17.998 17.245 1.00 41.92 99 ASN A CA 1
ATOM 746 C C . ASN A 1 99 ? 28.053 18.007 15.721 1.00 38.96 99 ASN A C 1
ATOM 747 O O . ASN A 1 99 ? 28.555 18.960 15.104 1.00 37.22 99 ASN A O 1
ATOM 752 N N . GLU A 1 100 ? 27.483 16.955 15.120 1.00 37.39 100 GLU A N 1
ATOM 753 C CA . GLU A 1 100 ? 27.554 16.792 13.667 1.00 43.47 100 GLU A CA 1
ATOM 754 C C . GLU A 1 100 ? 26.816 17.893 12.917 1.00 45.42 100 GLU A C 1
ATOM 755 O O . GLU A 1 100 ? 27.160 18.186 11.766 1.00 42.97 100 GLU A O 1
ATOM 761 N N . ASP A 1 101 ? 25.818 18.524 13.543 1.00 42.17 101 ASP A N 1
ATOM 762 C CA . ASP A 1 101 ? 25.041 19.570 12.885 1.00 42.23 101 ASP A CA 1
ATOM 763 C C . ASP A 1 101 ? 25.516 20.972 13.219 1.00 45.77 101 ASP A C 1
ATOM 764 O O . ASP A 1 101 ? 25.443 21.856 12.360 1.00 46.16 101 ASP A O 1
ATOM 769 N N . TYR A 1 102 ? 26.009 21.209 14.437 1.00 48.36 102 TYR A N 1
ATOM 770 C CA . TYR A 1 102 ? 26.316 22.567 14.873 1.00 44.69 102 TYR A CA 1
ATOM 771 C C . TYR A 1 102 ? 27.751 22.732 15.365 1.00 43.50 102 TYR A C 1
ATOM 772 O O . TYR A 1 102 ? 28.095 23.800 15.896 1.00 42.81 102 TYR A O 1
ATOM 781 N N . LYS A 1 103 ? 28.609 21.724 15.153 1.00 43.91 103 LYS A N 1
ATOM 782 C CA . LYS A 1 103 ? 30.046 21.751 15.448 1.00 43.76 103 LYS A CA 1
ATOM 783 C C . LYS A 1 103 ? 30.365 21.789 16.944 1.00 39.96 103 LYS A C 1
ATOM 784 O O . LYS A 1 103 ? 29.710 21.128 17.756 1.00 42.26 103 LYS A O 1
ATOM 790 N N . THR A 1 104 ? 31.369 22.589 17.304 1.00 37.77 104 THR A N 1
ATOM 791 C CA . THR A 1 104 ? 31.980 22.539 18.626 1.00 40.12 104 THR A CA 1
ATOM 792 C C . THR A 1 104 ? 30.959 22.834 19.719 1.00 43.82 104 THR A C 1
ATOM 793 O O . THR A 1 104 ? 30.239 23.838 19.672 1.00 43.87 104 THR A O 1
ATOM 797 N N . THR A 1 105 ? 30.918 21.956 20.711 1.00 33.19 105 THR A N 1
ATOM 798 C CA . THR A 1 105 ? 29.977 22.025 21.819 1.00 37.39 105 THR A CA 1
ATOM 799 C C . THR A 1 105 ? 30.758 21.871 23.118 1.00 40.08 105 THR A C 1
ATOM 800 O O . THR A 1 105 ? 31.756 21.141 23.155 1.00 38.46 105 THR A O 1
ATOM 804 N N . GLU A 1 106 ? 30.333 22.563 24.176 1.00 37.77 106 GLU A N 1
ATOM 805 C CA A GLU A 1 106 ? 30.939 22.411 25.492 0.41 37.21 106 GLU A CA 1
ATOM 806 C CA B GLU A 1 106 ? 30.943 22.427 25.496 0.59 36.78 106 GLU A CA 1
ATOM 807 C C . GLU A 1 106 ? 29.873 21.992 26.491 1.00 36.95 106 GLU A C 1
ATOM 808 O O . GLU A 1 106 ? 28.797 22.594 26.556 1.00 39.98 106 GLU A O 1
ATOM 819 N N . ILE A 1 107 ? 30.166 20.951 27.260 1.00 35.60 107 ILE A N 1
ATOM 820 C CA . ILE A 1 107 ? 29.246 20.417 28.257 1.00 35.81 107 ILE A CA 1
ATOM 821 C C . ILE A 1 107 ? 29.914 20.600 29.615 1.00 38.11 107 ILE A C 1
ATOM 822 O O . ILE A 1 107 ? 30.821 19.841 29.983 1.00 33.07 107 ILE A O 1
ATOM 827 N N . ASN A 1 108 ? 29.472 21.613 30.361 1.00 36.96 108 ASN A N 1
ATOM 828 C CA . ASN A 1 108 ? 30.056 21.944 31.657 1.00 35.52 108 ASN A CA 1
ATOM 829 C C . ASN A 1 108 ? 29.368 21.080 32.709 1.00 37.67 108 ASN A C 1
ATOM 830 O O . ASN A 1 108 ? 28.272 21.401 33.182 1.00 35.50 108 ASN A O 1
ATOM 835 N N . ILE A 1 109 ? 30.035 19.978 33.076 1.00 37.26 109 ILE A N 1
ATOM 836 C CA . ILE A 1 109 ? 29.476 18.978 33.988 1.00 36.72 109 ILE A CA 1
ATOM 837 C C . ILE A 1 109 ? 29.358 19.530 35.407 1.00 34.75 109 ILE A C 1
ATOM 838 O O . ILE A 1 109 ? 28.409 19.212 36.138 1.00 36.31 109 ILE A O 1
ATOM 843 N N . LEU A 1 110 ? 30.347 20.316 35.837 1.00 29.79 110 LEU A N 1
ATOM 844 C CA . LEU A 1 110 ? 30.358 20.843 37.201 1.00 33.44 110 LEU A CA 1
ATOM 845 C C . LEU A 1 110 ? 29.184 21.796 37.436 1.00 37.78 110 LEU A C 1
ATOM 846 O O . LEU A 1 110 ? 28.491 21.697 38.451 1.00 36.67 110 LEU A O 1
ATOM 851 N N . LEU A 1 111 ? 28.937 22.709 36.496 1.00 35.08 111 LEU A N 1
ATOM 852 C CA . LEU A 1 111 ? 27.967 23.784 36.661 1.00 38.83 111 LEU A CA 1
ATOM 853 C C . LEU A 1 111 ? 26.641 23.512 35.959 1.00 38.09 111 LEU A C 1
ATOM 854 O O . LEU A 1 111 ? 25.714 24.314 36.102 1.00 40.73 111 LEU A O 1
ATOM 859 N N . HIS A 1 112 ? 26.534 22.402 35.225 1.00 36.89 112 HIS A N 1
ATOM 860 C CA . HIS A 1 112 ? 25.311 21.978 34.539 1.00 36.43 112 HIS A CA 1
ATOM 861 C C . HIS A 1 112 ? 24.900 22.966 33.452 1.00 39.21 112 HIS A C 1
ATOM 862 O O . HIS A 1 112 ? 23.750 23.403 33.393 1.00 37.72 112 HIS A O 1
ATOM 869 N N . ARG A 1 113 ? 25.847 23.284 32.565 1.00 31.92 113 ARG A N 1
ATOM 870 C CA . ARG A 1 113 ? 25.620 24.213 31.473 1.00 33.16 113 ARG A CA 1
ATOM 871 C C . ARG A 1 113 ? 26.093 23.600 30.154 1.00 38.39 113 ARG A C 1
ATOM 872 O O . ARG A 1 113 ? 26.975 22.739 30.124 1.00 38.33 113 ARG A O 1
ATOM 880 N N . VAL A 1 114 ? 25.463 24.018 29.061 1.00 35.40 114 VAL A N 1
ATOM 881 C CA . VAL A 1 114 ? 25.859 23.623 27.718 1.00 36.35 114 VAL A CA 1
ATOM 882 C C . VAL A 1 114 ? 25.990 24.888 26.885 1.00 36.71 114 VAL A C 1
ATOM 883 O O . VAL A 1 114 ? 25.197 25.822 27.033 1.00 39.46 114 VAL A O 1
ATOM 887 N N . THR A 1 115 ? 26.988 24.918 26.007 1.00 35.35 115 THR A N 1
ATOM 888 C CA . THR A 1 115 ? 27.216 26.077 25.152 1.00 39.95 115 THR A CA 1
ATOM 889 C C . THR A 1 115 ? 27.509 25.665 23.713 1.00 40.34 115 THR A C 1
ATOM 890 O O . THR A 1 115 ? 28.297 24.751 23.466 1.00 36.95 115 THR A O 1
ATOM 894 N N . CYS A 1 116 ? 26.869 26.345 22.767 1.00 40.53 116 CYS A N 1
ATOM 895 C CA . CYS A 1 116 ? 27.059 26.057 21.350 1.00 42.74 116 CYS A CA 1
ATOM 896 C C . CYS A 1 116 ? 27.019 27.339 20.525 1.00 45.28 116 CYS A C 1
ATOM 897 O O . CYS A 1 116 ? 26.018 28.056 20.523 1.00 46.88 116 CYS A O 1
ATOM 900 N N . ARG A 1 117 ? 28.112 27.622 19.824 1.00 44.08 117 ARG A N 1
ATOM 901 C CA . ARG A 1 117 ? 28.207 28.821 18.999 1.00 48.99 117 ARG A CA 1
ATOM 902 C C . ARG A 1 117 ? 27.479 28.658 17.669 1.00 50.59 117 ARG A C 1
ATOM 903 O O . ARG A 1 117 ? 26.934 29.621 17.128 1.00 51.05 117 ARG A O 1
ATOM 911 N N . GLY A 1 118 ? 27.473 27.437 17.144 1.00 48.67 118 GLY A N 1
ATOM 912 C CA . GLY A 1 118 ? 26.812 27.156 15.874 1.00 48.67 118 GLY A CA 1
ATOM 913 C C . GLY A 1 118 ? 25.301 27.042 15.957 1.00 54.17 118 GLY A C 1
ATOM 914 O O . GLY A 1 118 ? 24.634 27.110 14.922 1.00 55.11 118 GLY A O 1
ATOM 915 N N . LEU A 1 119 ? 24.746 26.844 17.160 1.00 53.49 119 LEU A N 1
ATOM 916 C CA . LEU A 1 119 ? 23.300 26.963 17.336 1.00 53.09 119 LEU A CA 1
ATOM 917 C C . LEU A 1 119 ? 22.820 28.395 17.139 1.00 55.75 119 LEU A C 1
ATOM 918 O O . LEU A 1 119 ? 21.660 28.607 16.776 1.00 55.54 119 LEU A O 1
ATOM 923 N N . PHE A 1 120 ? 23.681 29.388 17.385 1.00 55.81 120 PHE A N 1
ATOM 924 C CA . PHE A 1 120 ? 23.256 30.777 17.482 1.00 57.89 120 PHE A CA 1
ATOM 925 C C . PHE A 1 120 ? 23.858 31.704 16.427 1.00 60.91 120 PHE A C 1
ATOM 926 O O . PHE A 1 120 ? 23.274 32.756 16.155 1.00 67.73 120 PHE A O 1
ATOM 934 N N . LYS A 1 121 ? 25.002 31.366 15.848 1.00 64.07 121 LYS A N 1
ATOM 935 C CA . LYS A 1 121 ? 25.483 32.002 14.630 1.00 68.13 121 LYS A CA 1
ATOM 936 C C . LYS A 1 121 ? 25.824 30.886 13.655 1.00 69.79 121 LYS A C 1
ATOM 937 O O . LYS A 1 121 ? 26.475 29.905 14.034 1.00 68.21 121 LYS A O 1
ATOM 943 N N . GLU A 1 122 ? 25.336 31.007 12.424 1.00 74.15 122 GLU A N 1
ATOM 944 C CA . GLU A 1 122 ? 25.465 29.919 11.464 1.00 75.08 122 GLU A CA 1
ATOM 945 C C . GLU A 1 122 ? 26.909 29.785 10.998 1.00 74.74 122 GLU A C 1
ATOM 946 O O . GLU A 1 122 ? 27.591 30.782 10.745 1.00 74.95 122 GLU A O 1
ATOM 952 N N . ILE A 1 123 ? 27.376 28.543 10.904 1.00 72.63 123 ILE A N 1
ATOM 953 C CA . ILE A 1 123 ? 28.741 28.226 10.504 1.00 73.10 123 ILE A CA 1
ATOM 954 C C . ILE A 1 123 ? 28.671 27.441 9.199 1.00 70.66 123 ILE A C 1
ATOM 955 O O . ILE A 1 123 ? 28.038 26.381 9.151 1.00 67.93 123 ILE A O 1
ATOM 960 N N . PRO A 1 124 ? 29.299 27.913 8.121 1.00 70.57 124 PRO A N 1
ATOM 961 C CA . PRO A 1 124 ? 29.304 27.136 6.872 1.00 68.67 124 PRO A CA 1
ATOM 962 C C . PRO A 1 124 ? 29.984 25.783 7.067 1.00 73.91 124 PRO A C 1
ATOM 963 O O . PRO A 1 124 ? 31.002 25.671 7.758 1.00 67.46 124 PRO A O 1
ATOM 967 N N . ALA A 1 125 ? 29.398 24.746 6.447 1.00 73.61 125 ALA A N 1
ATOM 968 C CA . ALA A 1 125 ? 29.832 23.365 6.666 1.00 72.05 125 ALA A CA 1
ATOM 969 C C . ALA A 1 125 ? 31.262 23.101 6.202 1.00 72.96 125 ALA A C 1
ATOM 970 O O . ALA A 1 125 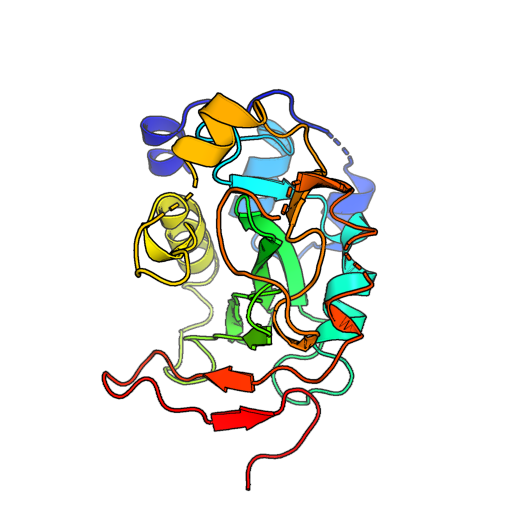? 31.867 22.114 6.642 1.00 73.04 125 ALA A O 1
ATOM 972 N N . GLU A 1 126 ? 31.819 23.944 5.328 1.00 71.62 126 GLU A N 1
ATOM 973 C CA . GLU A 1 126 ? 33.203 23.764 4.905 1.00 73.93 126 GLU A CA 1
ATOM 974 C C . GLU A 1 126 ? 34.204 24.379 5.873 1.00 68.55 126 GLU A C 1
ATOM 975 O O . GLU A 1 126 ? 35.391 24.468 5.542 1.00 72.58 126 GLU A O 1
ATOM 981 N N . ARG A 1 127 ? 33.760 24.818 7.046 1.00 62.13 127 ARG A N 1
ATOM 982 C CA A ARG A 1 127 ? 34.650 25.295 8.097 0.53 58.37 127 ARG A CA 1
ATOM 983 C CA B ARG A 1 127 ? 34.664 25.283 8.087 0.47 58.38 127 ARG A CA 1
ATOM 984 C C . ARG A 1 127 ? 34.803 24.281 9.231 1.00 53.75 127 ARG A C 1
ATOM 985 O O . ARG A 1 127 ? 35.473 24.579 10.222 1.00 53.79 127 ARG A O 1
ATOM 1000 N N . SER A 1 128 ? 34.207 23.087 9.098 1.00 52.68 128 SER 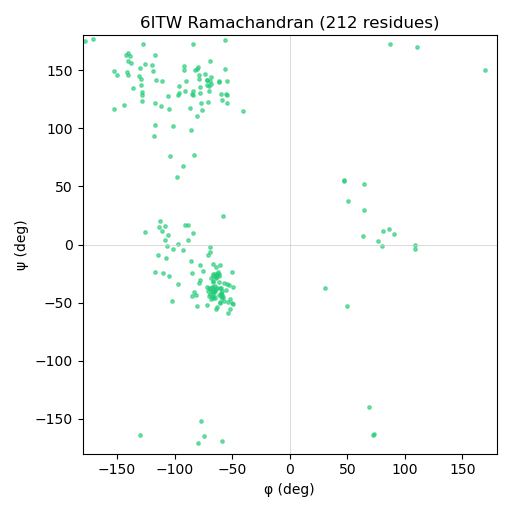A N 1
ATOM 1001 C CA . SER A 1 128 ? 34.216 22.073 10.153 1.00 53.43 128 SER A CA 1
ATOM 1002 C C . SER A 1 128 ? 35.626 21.754 10.641 1.00 53.06 128 SER A C 1
ATOM 1003 O O . SER A 1 128 ? 35.920 21.891 11.834 1.00 49.38 128 SER A O 1
ATOM 1006 N N . ASP A 1 129 ? 36.505 21.305 9.732 1.00 51.68 129 ASP A N 1
ATOM 1007 C CA . ASP A 1 129 ? 37.886 20.996 10.102 1.00 48.22 129 ASP A CA 1
ATOM 1008 C C . ASP A 1 129 ? 38.547 22.154 10.846 1.00 49.22 129 ASP A C 1
ATOM 1009 O O . ASP A 1 129 ? 39.174 21.962 11.897 1.00 48.04 129 ASP A O 1
ATOM 1014 N N . ILE A 1 130 ? 38.401 23.366 10.316 1.00 48.74 130 ILE A N 1
ATOM 1015 C CA . ILE A 1 130 ? 38.972 24.555 10.944 1.00 50.12 130 ILE A CA 1
ATOM 1016 C C . ILE A 1 130 ? 38.316 24.826 12.297 1.00 45.97 130 ILE A C 1
ATOM 1017 O O . ILE A 1 130 ? 38.987 25.216 13.258 1.00 45.70 130 ILE A O 1
ATOM 1022 N N . ASN A 1 131 ? 36.996 24.635 12.383 1.00 45.82 131 ASN A N 1
ATOM 1023 C CA . ASN A 1 131 ? 36.253 24.884 13.618 1.00 46.29 131 ASN A CA 1
ATOM 1024 C C . ASN A 1 131 ? 36.756 23.994 14.747 1.00 44.45 131 ASN A C 1
ATOM 1025 O O . ASN A 1 131 ? 37.029 24.467 15.856 1.00 43.04 131 ASN A O 1
ATOM 1030 N N . LEU A 1 132 ? 36.870 22.690 14.487 1.00 42.23 132 LEU A N 1
ATOM 1031 C CA . LEU A 1 132 ? 37.414 21.798 15.500 1.00 42.44 132 LEU A CA 1
ATOM 1032 C C . LEU A 1 132 ? 38.866 22.137 15.792 1.00 42.98 132 LEU A C 1
ATOM 1033 O O . LEU A 1 132 ? 39.309 22.042 16.941 1.00 42.99 132 LEU A O 1
ATOM 1038 N N . GLY A 1 133 ? 39.620 22.541 14.763 1.00 42.47 133 GLY A N 1
ATOM 1039 C CA . GLY A 1 133 ? 41.010 22.910 14.976 1.00 38.13 133 GLY A CA 1
ATOM 1040 C C . GLY A 1 133 ? 41.153 24.127 15.867 1.00 41.20 133 GLY A C 1
ATOM 1041 O O . GLY A 1 133 ? 42.058 24.202 16.704 1.00 40.71 133 GLY A O 1
ATOM 1042 N N . ILE A 1 134 ? 40.255 25.094 15.712 1.00 41.74 134 ILE A N 1
ATOM 1043 C CA . ILE A 1 134 ? 40.292 26.251 16.592 1.00 44.46 134 ILE A CA 1
ATOM 1044 C C . ILE A 1 134 ? 39.979 25.833 18.023 1.00 43.36 134 ILE A C 1
ATOM 1045 O O . ILE A 1 134 ? 40.661 26.252 18.969 1.00 40.76 134 ILE A O 1
ATOM 1050 N N . ALA A 1 135 ? 38.963 24.982 18.207 1.00 40.78 135 ALA A N 1
ATOM 1051 C CA . ALA A 1 135 ? 38.605 24.560 19.556 1.00 39.64 135 ALA A CA 1
ATOM 1052 C C . ALA A 1 135 ? 39.782 23.875 20.239 1.00 39.69 135 ALA A C 1
ATOM 1053 O O . ALA A 1 135 ? 40.034 24.110 21.424 1.00 36.33 135 ALA A O 1
ATOM 1055 N N . VAL A 1 136 ? 40.532 23.043 19.501 1.00 38.31 136 VAL A N 1
ATOM 1056 C CA . VAL A 1 136 ? 41.626 22.293 20.124 1.00 37.83 136 VAL A CA 1
ATOM 1057 C C . VAL A 1 136 ? 42.779 23.228 20.501 1.00 39.69 136 VAL A C 1
ATOM 1058 O O . VAL A 1 136 ? 43.410 23.062 21.552 1.00 38.40 136 VAL A O 1
ATOM 1062 N N . GLU A 1 137 ? 43.057 24.234 19.662 1.00 39.19 137 GLU A N 1
ATOM 1063 C CA . GLU A 1 137 ? 44.066 25.236 19.999 1.00 43.18 137 GLU A CA 1
ATOM 1064 C C . GLU A 1 137 ? 43.701 26.002 21.266 1.00 45.91 137 GLU A C 1
ATOM 1065 O O . GLU A 1 137 ? 44.591 26.479 21.983 1.00 45.88 137 GLU A O 1
ATOM 1071 N N . GLY A 1 138 ? 42.408 26.119 21.574 1.00 43.85 138 GLY A N 1
ATOM 1072 C CA . GLY A 1 138 ? 41.987 26.941 22.689 1.00 35.82 138 GLY A CA 1
ATOM 1073 C C . GLY A 1 138 ? 41.915 26.301 24.066 1.00 40.81 138 GLY A C 1
ATOM 1074 O O . GLY A 1 138 ? 41.516 26.987 25.010 1.00 38.52 138 GLY A O 1
ATOM 1075 N N . ILE A 1 139 ? 42.313 25.035 24.245 1.00 39.61 139 ILE A N 1
ATOM 1076 C CA . ILE A 1 139 ? 41.998 24.312 25.481 1.00 37.16 139 ILE A CA 1
ATOM 1077 C C . ILE A 1 139 ? 42.764 24.858 26.683 1.00 35.72 139 ILE A C 1
ATOM 1078 O O . ILE A 1 139 ? 42.594 24.374 27.810 1.00 32.87 139 ILE A O 1
ATOM 1083 N N . ASP A 1 140 ? 43.624 25.850 26.469 1.00 37.37 140 ASP A N 1
ATOM 1084 C CA . ASP A 1 140 ? 44.337 26.459 27.587 1.00 41.55 140 ASP A CA 1
ATOM 1085 C C . ASP A 1 140 ? 43.685 27.748 28.092 1.00 34.54 140 ASP A C 1
ATOM 1086 O O . ASP A 1 140 ? 44.203 28.356 29.035 1.00 33.91 140 ASP A O 1
ATOM 1091 N N . ALA A 1 141 ? 42.569 28.173 27.505 1.00 33.05 141 ALA A N 1
ATOM 1092 C CA . ALA A 1 141 ? 41.884 29.373 27.990 1.00 39.99 141 ALA A CA 1
ATOM 1093 C C . ALA A 1 141 ? 41.537 29.243 29.472 1.00 42.86 141 ALA A C 1
ATOM 1094 O O . ALA A 1 141 ? 41.330 28.138 29.994 1.00 39.08 141 ALA A O 1
ATOM 1096 N N . GLU A 1 142 ? 41.482 30.391 30.156 1.00 44.04 142 GLU A N 1
ATOM 1097 C CA . GLU A 1 142 ? 41.119 30.398 31.573 1.00 45.39 142 GLU A CA 1
ATOM 1098 C C . GLU A 1 142 ? 39.705 29.889 31.800 1.00 43.19 142 GLU A C 1
ATOM 1099 O O . GLU A 1 142 ? 39.393 29.394 32.888 1.00 45.75 142 GLU A O 1
ATOM 1105 N N . SER A 1 143 ? 38.837 30.006 30.793 1.00 41.16 143 SER A N 1
ATOM 1106 C CA . SER A 1 143 ? 37.470 29.520 30.926 1.00 39.24 143 SER A CA 1
ATOM 1107 C C . SER A 1 143 ? 37.410 28.017 31.190 1.00 44.25 143 SER A C 1
ATOM 1108 O O . SER A 1 143 ? 36.365 27.515 31.624 1.00 48.80 143 SER A O 1
ATOM 1111 N N . PHE A 1 144 ? 38.486 27.280 30.922 1.00 41.46 144 PHE A N 1
ATOM 1112 C CA . PHE A 1 144 ? 38.501 25.853 31.214 1.00 43.25 144 PHE A CA 1
ATOM 1113 C C . PHE A 1 144 ? 39.071 25.547 32.577 1.00 41.87 144 PHE A C 1
ATOM 1114 O O . PHE A 1 144 ? 39.059 24.381 32.984 1.00 42.43 144 PHE A O 1
ATOM 1122 N N . ASP A 1 145 ? 39.562 26.564 33.281 1.00 37.60 145 ASP A N 1
ATOM 1123 C CA . ASP A 1 145 ? 39.895 26.427 34.690 1.00 43.54 145 ASP A CA 1
ATOM 1124 C C . ASP A 1 145 ? 38.560 26.402 35.425 1.00 43.88 145 ASP A C 1
ATOM 1125 O O . ASP A 1 145 ? 37.510 26.226 34.798 1.00 52.02 145 ASP A O 1
ATOM 1130 N N . ALA A 1 146 ? 38.568 26.586 36.728 1.00 38.23 146 ALA A N 1
ATOM 1131 C CA . ALA A 1 146 ? 37.305 26.619 37.452 1.00 38.79 146 ALA A CA 1
ATOM 1132 C C . ALA A 1 146 ? 37.501 27.473 38.693 1.00 35.86 146 ALA A C 1
ATOM 1133 O O . ALA A 1 146 ? 38.334 27.139 39.549 1.00 34.78 146 ALA A O 1
ATOM 1135 N N . PRO A 1 147 ? 36.790 28.592 38.806 1.00 36.78 147 PRO A N 1
ATOM 1136 C CA . PRO A 1 147 ? 36.942 29.453 39.987 1.00 39.33 147 PRO A CA 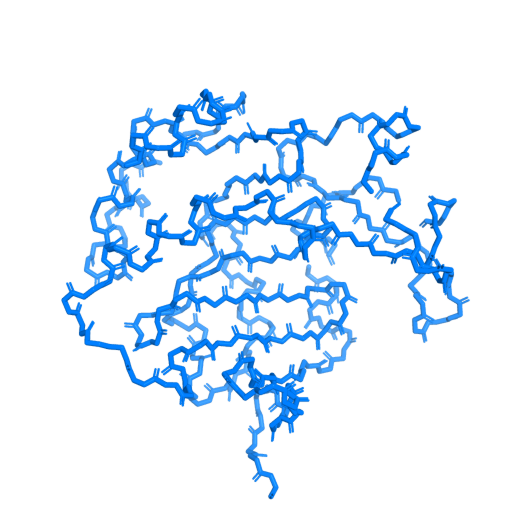1
ATOM 1137 C C . PRO A 1 147 ? 36.285 28.838 41.214 1.00 38.92 147 PRO A C 1
ATOM 1138 O O . PRO A 1 147 ? 35.269 28.142 41.124 1.00 36.77 147 PRO A O 1
ATOM 1142 N N . ASP A 1 148 ? 36.884 29.094 42.375 1.00 37.05 148 ASP A N 1
ATOM 1143 C CA . ASP A 1 148 ? 36.240 28.744 43.638 1.00 35.43 148 ASP A CA 1
ATOM 1144 C C . ASP A 1 148 ? 35.179 29.804 43.998 1.00 40.12 148 ASP A C 1
ATOM 1145 O O . ASP A 1 148 ? 34.853 30.704 43.210 1.00 34.91 148 ASP A O 1
ATOM 1150 N N . GLU A 1 149 ? 34.640 29.711 45.220 1.00 37.70 149 GLU A N 1
ATOM 1151 C CA . GLU A 1 149 ? 33.582 30.621 45.655 1.00 42.09 149 GLU A CA 1
ATOM 1152 C C . GLU A 1 149 ? 34.053 32.063 45.734 1.00 42.96 149 GLU A C 1
ATOM 1153 O O . GLU A 1 149 ? 33.240 32.978 45.565 1.00 40.74 149 GLU A O 1
ATOM 1159 N N . LYS A 1 150 ? 35.343 32.290 45.986 1.00 39.32 150 LYS A N 1
ATOM 1160 C CA . LYS A 1 150 ? 35.903 33.636 45.992 1.00 40.62 150 LYS A CA 1
ATOM 1161 C C . LYS A 1 150 ? 36.389 34.087 44.610 1.00 40.65 150 LYS A C 1
ATOM 1162 O O . LYS A 1 150 ? 37.145 35.059 44.514 1.00 39.48 150 LYS A O 1
ATOM 1168 N N . GLY A 1 151 ? 35.964 33.420 43.540 1.00 39.85 151 GLY A N 1
ATOM 1169 C CA . GLY A 1 151 ? 36.341 33.826 42.195 1.00 37.50 151 GLY A CA 1
ATOM 1170 C C . GLY A 1 151 ? 37.754 33.458 41.769 1.00 39.98 151 GLY A C 1
ATOM 1171 O O . GLY A 1 151 ? 38.160 33.799 40.650 1.00 44.59 151 GLY A O 1
ATOM 1172 N N . LYS A 1 152 ? 38.505 32.758 42.603 1.00 36.57 152 LYS A N 1
ATOM 1173 C CA . LYS A 1 152 ? 39.913 32.491 42.362 1.00 45.18 152 LYS A CA 1
ATOM 1174 C C . LYS A 1 152 ? 40.089 31.114 41.721 1.00 44.99 152 LYS A C 1
ATOM 1175 O O . LYS A 1 152 ? 39.538 30.118 42.204 1.00 42.40 152 LYS A O 1
ATOM 1181 N N . LEU A 1 153 ? 40.852 31.066 40.630 1.00 46.89 153 LEU A N 1
ATOM 1182 C CA . LEU A 1 153 ? 41.024 29.830 39.873 1.00 42.16 153 LEU A CA 1
ATOM 1183 C C . LEU A 1 153 ? 41.607 28.714 40.742 1.00 42.48 153 LEU A C 1
ATOM 1184 O O . LEU A 1 153 ? 42.382 28.957 41.672 1.00 43.82 153 LEU A O 1
ATOM 1197 N N . PHE A 1 155 ? 42.900 25.389 39.423 1.00 36.42 155 PHE A N 1
ATOM 1198 C CA . PHE A 1 155 ? 43.715 24.312 38.845 1.00 41.28 155 PHE A CA 1
ATOM 1199 C C . PHE A 1 155 ? 45.106 24.226 39.481 1.00 39.51 155 PHE A C 1
ATOM 1200 O O . PHE A 1 155 ? 45.520 23.151 39.933 1.00 39.55 155 PHE A O 1
ATOM 1208 N N . ASN A 1 156 ? 45.850 25.339 39.516 1.00 37.43 156 ASN A N 1
ATOM 1209 C CA . ASN A 1 156 ? 47.239 25.286 39.989 1.00 41.69 156 ASN A CA 1
ATOM 1210 C C . ASN A 1 156 ? 47.336 24.756 41.414 1.00 41.90 156 ASN A C 1
ATOM 1211 O O . ASN A 1 156 ? 48.163 23.882 41.707 1.00 44.46 156 ASN A O 1
ATOM 1216 N N . ARG A 1 157 ? 46.482 25.248 42.313 1.00 42.45 157 ARG A N 1
ATOM 1217 C CA . ARG A 1 157 ? 46.501 24.726 43.676 1.00 42.27 157 ARG A CA 1
ATOM 1218 C C . ARG A 1 157 ? 46.125 23.249 43.708 1.00 42.07 157 ARG A C 1
ATOM 1219 O O . ARG A 1 157 ? 46.693 22.473 44.489 1.00 44.21 157 ARG A O 1
ATOM 1227 N N . LEU A 1 158 ? 45.177 22.828 42.861 1.00 43.20 158 LEU A N 1
ATOM 1228 C CA . LEU A 1 158 ? 44.787 21.422 42.884 1.00 43.22 158 LEU A CA 1
ATOM 1229 C C . LEU A 1 158 ? 45.894 20.536 42.318 1.00 41.07 158 LEU A C 1
ATOM 1230 O O . LEU A 1 158 ? 46.166 19.455 42.854 1.00 40.08 158 LEU A O 1
ATOM 1235 N N . LEU A 1 159 ? 46.551 20.981 41.246 1.00 38.21 159 LEU A N 1
ATOM 1236 C CA . LEU A 1 159 ? 47.726 20.273 40.745 1.00 42.90 159 LEU A CA 1
ATOM 1237 C C . LEU A 1 159 ? 48.742 20.040 41.861 1.00 44.51 159 LEU A C 1
ATOM 1238 O O . LEU A 1 159 ? 49.097 18.894 42.166 1.00 41.60 159 LEU A O 1
ATOM 1243 N N . LYS A 1 160 ? 49.160 21.120 42.533 1.00 48.40 160 LYS A N 1
ATOM 1244 C CA . LYS A 1 160 ? 50.142 21.012 43.613 1.00 45.97 160 LYS A CA 1
ATOM 1245 C C . LYS A 1 160 ? 49.650 20.136 44.764 1.00 48.14 160 LYS A C 1
ATOM 1246 O O . LYS A 1 160 ? 50.366 19.238 45.215 1.00 49.05 160 LYS A O 1
ATOM 1252 N N . ASN A 1 161 ? 48.442 20.380 45.274 1.00 49.71 161 ASN A N 1
ATOM 1253 C CA . ASN A 1 161 ? 48.036 19.679 46.497 1.00 46.35 161 ASN A CA 1
ATOM 1254 C C . ASN A 1 161 ? 47.437 18.296 46.268 1.00 49.76 161 ASN A C 1
ATOM 1255 O O . ASN A 1 161 ? 47.455 17.474 47.196 1.00 49.50 161 ASN A O 1
ATOM 1260 N N . LEU A 1 162 ? 46.874 18.007 45.090 1.00 45.20 162 LEU A N 1
ATOM 1261 C CA . LEU A 1 162 ? 46.345 16.671 44.851 1.00 44.75 162 LEU A CA 1
ATOM 1262 C C . LEU A 1 162 ? 47.197 15.846 43.896 1.00 42.74 162 LEU A C 1
ATOM 1263 O O . LEU A 1 162 ? 46.989 14.631 43.807 1.00 45.20 162 LEU A O 1
ATOM 1268 N N . GLY A 1 163 ? 48.153 16.459 43.204 1.00 38.15 163 GLY A N 1
ATOM 1269 C CA . GLY A 1 163 ? 48.941 15.771 42.207 1.00 43.00 163 GLY A CA 1
ATOM 1270 C C . GLY A 1 163 ? 48.277 15.790 40.843 1.00 47.91 163 GLY A C 1
ATOM 1271 O O . GLY A 1 163 ? 47.133 16.212 40.670 1.00 44.48 163 GLY A O 1
ATOM 1272 N N . LYS A 1 164 ? 49.021 15.307 39.854 1.00 46.13 164 LYS A N 1
ATOM 1273 C CA . LYS A 1 164 ? 48.563 15.332 38.471 1.00 42.67 164 LYS A CA 1
ATOM 1274 C C . LYS A 1 164 ? 47.445 14.319 38.246 1.00 39.00 164 LYS A C 1
ATOM 1275 O O . LYS A 1 164 ? 47.467 13.209 38.789 1.00 38.94 164 LYS A O 1
ATOM 1281 N N . LEU A 1 165 ? 46.463 14.696 37.432 1.00 38.52 165 LEU A N 1
ATOM 1282 C CA . LEU A 1 165 ? 45.427 13.734 37.074 1.00 38.78 165 LEU A CA 1
ATOM 1283 C C . LEU A 1 165 ? 46.009 12.633 36.186 1.00 37.48 165 LEU A C 1
ATOM 1284 O O . LEU A 1 165 ? 46.815 12.896 35.284 1.00 39.34 165 LEU A O 1
ATOM 1289 N N . GLN A 1 166 ? 45.601 11.398 36.457 1.00 32.83 166 GLN A N 1
ATOM 1290 C CA . GLN A 1 166 ? 45.800 10.291 35.532 1.00 38.45 166 GLN A CA 1
ATOM 1291 C C . GLN A 1 166 ? 44.730 10.306 34.441 1.00 40.92 166 GLN A C 1
ATOM 1292 O O . GLN A 1 166 ? 43.598 10.763 34.660 1.00 34.74 166 GLN A O 1
ATOM 1298 N N . LEU A 1 167 ? 45.087 9.787 33.262 1.00 41.16 167 LEU A N 1
ATOM 1299 C CA . LEU A 1 167 ? 44.140 9.757 32.150 1.00 34.83 167 LEU A CA 1
ATOM 1300 C C . LEU A 1 167 ? 42.861 9.065 32.595 1.00 34.84 167 LEU A C 1
ATOM 1301 O O . LEU A 1 167 ? 42.901 7.971 33.160 1.00 36.79 167 LEU A O 1
ATOM 1306 N N . GLY A 1 168 ? 41.724 9.721 32.371 1.00 36.14 168 GLY A N 1
ATOM 1307 C CA . GLY A 1 168 ? 40.460 9.193 32.816 1.00 29.63 168 GLY A CA 1
ATOM 1308 C C . GLY A 1 168 ? 40.029 9.616 34.205 1.00 31.76 168 GLY A C 1
ATOM 1309 O O . GLY A 1 168 ? 39.039 9.070 34.712 1.00 34.58 168 GLY A O 1
ATOM 1310 N N . GLN A 1 169 ? 40.723 10.570 34.833 1.00 28.10 169 GLN A N 1
ATOM 1311 C CA . GLN A 1 169 ? 40.257 11.209 36.061 1.00 31.28 169 GLN A CA 1
ATOM 1312 C C . GLN A 1 169 ? 40.015 12.701 35.867 1.00 33.03 169 GLN A C 1
ATOM 1313 O O . GLN A 1 169 ? 40.518 13.310 34.920 1.00 35.94 169 GLN A O 1
ATOM 1319 N N . ILE A 1 170 ? 39.258 13.289 36.809 1.00 31.67 170 ILE A N 1
ATOM 1320 C CA . ILE A 1 170 ? 39.036 14.733 36.902 1.00 35.56 170 ILE A CA 1
ATOM 1321 C C . ILE A 1 170 ? 39.063 15.126 38.378 1.00 32.31 170 ILE A C 1
ATOM 1322 O O . ILE A 1 170 ? 38.967 14.282 39.268 1.00 31.69 170 ILE A O 1
ATOM 1327 N N . TYR A 1 171 ? 39.186 16.432 38.635 1.00 33.53 171 TYR A N 1
ATOM 1328 C CA . TYR A 1 171 ? 38.941 16.984 39.968 1.00 34.48 171 TYR A CA 1
ATOM 1329 C C . TYR A 1 171 ? 37.448 17.242 40.125 1.00 36.66 171 TYR A C 1
ATOM 1330 O O . TYR A 1 171 ? 36.828 17.877 39.267 1.00 35.71 171 TYR A O 1
ATOM 1339 N N . SER A 1 172 ? 36.883 16.758 41.222 1.00 32.83 172 SER A N 1
ATOM 1340 C CA . SER A 1 172 ? 35.456 16.772 41.460 1.00 34.96 172 SER A CA 1
ATOM 1341 C C . SER A 1 172 ? 35.198 17.110 42.923 1.00 40.06 172 SER A C 1
ATOM 1342 O O . SER A 1 172 ? 35.967 16.701 43.803 1.00 35.23 172 SER A O 1
ATOM 1345 N N . PRO A 1 173 ? 34.121 17.831 43.218 1.00 39.38 173 PRO A N 1
ATOM 1346 C CA . PRO A 1 173 ? 33.832 18.131 44.623 1.00 37.84 173 PRO A CA 1
ATOM 1347 C C . PRO A 1 173 ? 33.387 16.872 45.351 1.00 38.15 173 PRO A C 1
ATOM 1348 O O . PRO A 1 173 ? 32.624 16.057 44.827 1.00 37.21 173 PRO A O 1
ATOM 1352 N N . LYS A 1 174 ? 33.929 16.699 46.556 1.00 37.54 174 LYS A N 1
ATOM 1353 C CA . LYS A 1 174 ? 33.534 15.585 47.405 1.00 36.10 174 LYS A CA 1
ATOM 1354 C C . LYS A 1 174 ? 32.065 15.707 47.797 1.00 41.37 174 LYS A C 1
ATOM 1355 O O . LYS A 1 174 ? 31.275 14.786 47.579 1.00 37.01 174 LYS A O 1
ATOM 1361 N N . LEU A 1 175 ? 31.685 16.843 48.388 1.00 39.83 175 LEU A N 1
ATOM 1362 C CA . LEU A 1 175 ? 30.296 17.184 48.676 1.00 38.72 175 LEU A CA 1
ATOM 1363 C C . LEU A 1 175 ? 29.832 18.232 47.670 1.00 35.95 175 LEU A C 1
ATOM 1364 O O . LEU A 1 175 ? 30.351 19.351 47.664 1.00 37.24 175 LEU A O 1
ATOM 1369 N N . HIS A 1 176 ? 28.843 17.892 46.849 1.00 38.25 176 HIS A N 1
ATOM 1370 C CA . HIS A 1 176 ? 28.493 18.795 45.760 1.00 44.43 176 HIS A CA 1
ATOM 1371 C C . HIS A 1 176 ? 27.856 20.083 46.297 1.00 41.72 176 HIS A C 1
ATOM 1372 O O . HIS A 1 176 ? 27.056 20.039 47.240 1.00 38.02 176 HIS A O 1
ATOM 1379 N N . PRO A 1 177 ? 28.188 21.243 45.706 1.00 39.70 177 PRO A N 1
ATOM 1380 C CA . PRO A 1 177 ? 27.588 22.517 46.153 1.00 44.23 177 PRO A CA 1
ATOM 1381 C C . PRO A 1 177 ? 26.072 22.504 46.295 1.00 44.63 177 PRO A C 1
ATOM 1382 O O . PRO A 1 177 ? 25.541 23.118 47.228 1.00 40.01 177 PRO A O 1
ATOM 1386 N N . SER A 1 178 ? 25.361 21.808 45.411 1.00 39.32 178 SER A N 1
ATOM 1387 C CA . SER A 1 178 ? 23.909 21.810 45.469 1.00 42.90 178 SER A CA 1
ATOM 1388 C C . SER A 1 178 ? 23.366 21.078 46.689 1.00 46.55 178 SER A C 1
ATOM 1389 O O . SER A 1 178 ? 22.151 21.117 46.916 1.00 48.09 178 SER A O 1
ATOM 1392 N N . LEU A 1 179 ? 24.230 20.425 47.472 1.00 41.36 179 LEU A N 1
ATOM 1393 C CA . LEU A 1 179 ? 23.858 19.770 48.720 1.00 39.99 179 LEU A CA 1
ATOM 1394 C C . LEU A 1 179 ? 24.382 20.530 49.929 1.00 40.07 179 LEU A C 1
ATOM 1395 O O . LEU A 1 179 ? 24.225 20.071 51.068 1.00 34.18 179 LEU A O 1
ATOM 1400 N N . GLY A 1 180 ? 25.000 21.680 49.716 1.00 38.61 180 GLY A N 1
ATOM 1401 C CA . GLY A 1 180 ? 25.648 22.406 50.784 1.00 36.45 180 GLY A CA 1
ATOM 1402 C C . GLY A 1 180 ? 27.157 22.381 50.695 1.00 39.58 180 GLY A C 1
ATOM 1403 O O . GLY A 1 180 ? 27.813 23.052 51.496 1.00 39.68 180 GLY A O 1
ATOM 1404 N N . GLY A 1 181 ? 27.728 21.653 49.728 1.00 36.78 181 GLY A N 1
ATOM 1405 C CA . GLY A 1 181 ? 29.167 21.585 49.606 1.00 35.51 181 GLY A CA 1
ATOM 1406 C C . GLY A 1 181 ? 29.765 22.900 49.158 1.00 40.48 181 GLY A C 1
ATOM 1407 O O . GLY A 1 181 ? 29.098 23.751 48.577 1.00 40.88 181 GLY A O 1
ATOM 1408 N N . GLN A 1 182 ? 31.053 23.070 49.445 1.00 40.19 182 GLN A N 1
ATOM 1409 C CA . GLN A 1 182 ? 31.777 24.279 49.070 1.00 39.96 182 GLN A CA 1
ATOM 1410 C C . GLN A 1 182 ? 32.516 24.077 47.759 1.00 41.69 182 GLN A C 1
ATOM 1411 O O . GLN A 1 182 ? 33.147 23.039 47.537 1.00 42.14 182 GLN A O 1
ATOM 1417 N N . LEU A 1 183 ? 32.431 25.081 46.896 1.00 40.49 183 LEU A N 1
ATOM 1418 C CA . LEU A 1 183 ? 33.302 25.189 45.734 1.00 38.21 183 LEU A CA 1
ATOM 1419 C C . LEU A 1 183 ? 34.608 25.832 46.206 1.00 42.17 183 LEU A C 1
ATOM 1420 O O . LEU A 1 183 ? 34.843 27.032 46.051 1.00 43.26 183 LEU A O 1
ATOM 1425 N N . THR A 1 184 ? 35.442 25.018 46.858 1.00 38.23 184 THR A N 1
ATOM 1426 C CA . THR A 1 184 ? 36.775 25.404 47.306 1.00 42.07 184 THR A CA 1
ATOM 1427 C C . THR A 1 184 ? 37.723 24.228 47.089 1.00 41.19 184 THR A C 1
ATOM 1428 O O . THR A 1 184 ? 37.297 23.071 47.008 1.00 40.05 184 THR A O 1
ATOM 1432 N N . VAL A 1 185 ? 39.024 24.537 47.015 1.00 40.52 185 VAL A N 1
ATOM 1433 C CA . VAL A 1 185 ? 40.039 23.507 46.772 1.00 42.50 185 VAL A CA 1
ATOM 1434 C C . VAL A 1 185 ? 39.982 22.417 47.829 1.00 39.57 185 VAL A C 1
ATOM 1435 O O . VAL A 1 185 ? 40.204 21.242 47.525 1.00 41.11 185 VAL A O 1
ATOM 1439 N N . GLU A 1 186 ? 39.638 22.770 49.071 1.00 43.23 186 GLU A N 1
ATOM 1440 C CA . GLU A 1 186 ? 39.612 21.774 50.139 1.00 40.35 186 GLU A CA 1
ATOM 1441 C C . GLU A 1 186 ? 38.569 20.694 49.884 1.00 42.76 186 GLU A C 1
ATOM 1442 O O . GLU A 1 186 ? 38.738 19.559 50.340 1.00 35.83 186 GLU A O 1
ATOM 1448 N N . ASN A 1 187 ? 37.484 21.020 49.173 1.00 40.30 187 ASN A N 1
ATOM 1449 C CA . ASN A 1 187 ? 36.409 20.064 48.920 1.00 41.64 187 ASN A CA 1
ATOM 1450 C C . ASN A 1 187 ? 36.596 19.304 47.602 1.00 41.46 187 ASN A C 1
ATOM 1451 O O . ASN A 1 187 ? 35.738 18.494 47.232 1.00 40.24 187 ASN A O 1
ATOM 1464 N N . ARG A 1 189 ? 38.526 16.552 45.014 1.00 36.79 189 ARG A N 1
ATOM 1465 C CA . ARG A 1 189 ? 39.269 15.299 45.049 1.00 38.48 189 ARG A CA 1
ATOM 1466 C C . ARG A 1 189 ? 39.452 14.762 43.635 1.00 40.98 189 ARG A C 1
ATOM 1467 O O . ARG A 1 189 ? 38.595 14.982 42.772 1.00 38.05 189 ARG A O 1
ATOM 1475 N N . PRO A 1 190 ? 40.539 14.033 43.379 1.00 41.14 190 PRO A N 1
ATOM 1476 C CA . PRO A 1 190 ? 40.681 13.338 42.084 1.00 40.03 190 PRO A CA 1
ATOM 1477 C C . PRO A 1 190 ? 39.833 12.071 42.073 1.00 35.74 190 PRO A C 1
ATOM 1478 O O . PRO A 1 190 ? 39.861 11.289 43.026 1.00 43.09 190 PRO A O 1
ATOM 1482 N N . VAL A 1 191 ? 39.038 11.888 41.011 1.00 31.16 191 VAL A N 1
ATOM 1483 C CA . VAL A 1 191 ? 38.099 10.772 40.919 1.00 33.49 191 VAL A CA 1
ATOM 1484 C C . VAL A 1 191 ? 38.060 10.243 39.485 1.00 34.10 191 VAL A C 1
ATOM 1485 O O . VAL A 1 191 ? 38.469 10.911 38.534 1.00 34.36 191 VAL A O 1
ATOM 1489 N N . ASP A 1 192 ? 37.534 9.029 39.344 1.00 29.22 192 ASP A N 1
ATOM 1490 C CA . ASP A 1 192 ? 37.237 8.458 38.042 1.00 32.12 192 ASP A CA 1
ATOM 1491 C C . ASP A 1 192 ? 36.249 9.344 37.282 1.00 34.77 192 ASP A C 1
ATOM 1492 O O . ASP A 1 192 ? 35.155 9.633 37.775 1.00 32.96 192 ASP A O 1
ATOM 1497 N N . ALA A 1 193 ? 36.627 9.763 36.070 1.00 32.29 193 ALA A N 1
ATOM 1498 C CA . ALA A 1 193 ? 35.805 10.730 35.339 1.00 32.91 193 ALA A CA 1
ATOM 1499 C C . ALA A 1 193 ? 34.472 10.124 34.904 1.00 34.03 193 ALA A C 1
ATOM 1500 O O . ALA A 1 193 ? 33.415 10.742 35.085 1.00 36.44 193 ALA A O 1
ATOM 1502 N N . LEU A 1 194 ? 34.496 8.913 34.330 1.00 28.14 194 LEU A N 1
ATOM 1503 C CA . LEU A 1 194 ? 33.257 8.325 33.817 1.00 32.26 194 LEU A CA 1
ATOM 1504 C C . LEU A 1 194 ? 32.232 8.117 34.934 1.00 35.79 194 LEU A C 1
ATOM 1505 O O . LEU A 1 194 ? 31.044 8.403 34.752 1.00 32.66 194 LEU A O 1
ATOM 1510 N N . SER A 1 195 ? 32.674 7.607 36.089 1.00 30.87 195 SER A N 1
ATOM 1511 C CA . SER A 1 195 ? 31.777 7.410 37.227 1.00 35.28 195 SER A CA 1
ATOM 1512 C C . SER A 1 195 ? 31.214 8.733 37.719 1.00 34.93 195 SER A C 1
ATOM 1513 O O . SER A 1 195 ? 29.997 8.876 37.882 1.00 32.01 195 SER A O 1
ATOM 1516 N N . ALA A 1 196 ? 32.105 9.691 38.025 1.00 33.79 196 ALA A N 1
ATOM 1517 C CA . ALA A 1 196 ? 31.677 10.994 38.526 1.00 31.89 196 ALA A CA 1
ATOM 1518 C C . ALA A 1 196 ? 30.743 11.681 37.532 1.00 33.91 196 ALA A C 1
ATOM 1519 O O . ALA A 1 196 ? 29.694 12.208 37.918 1.00 32.25 196 ALA A O 1
ATOM 1529 N N . THR A 1 198 ? 28.918 10.261 35.328 1.00 33.34 198 THR A N 1
ATOM 1530 C CA . THR A 1 198 ? 27.658 9.529 35.293 1.00 33.71 198 THR A CA 1
ATOM 1531 C C . THR A 1 198 ? 26.714 10.015 36.391 1.00 38.24 198 THR A C 1
ATOM 1532 O O . THR A 1 198 ? 25.504 10.132 36.171 1.00 39.13 198 THR A O 1
ATOM 1536 N N . ILE A 1 199 ? 27.253 10.345 37.567 1.00 33.97 199 ILE A N 1
ATOM 1537 C CA . ILE A 1 199 ? 26.411 10.854 38.641 1.00 32.94 199 ILE A CA 1
ATOM 1538 C C . ILE A 1 199 ? 25.953 12.269 38.325 1.00 38.07 199 ILE A C 1
ATOM 1539 O O . ILE A 1 199 ? 24.758 12.588 38.387 1.00 38.36 199 ILE A O 1
ATOM 1544 N N . ALA A 1 200 ? 26.909 13.138 37.994 1.00 38.10 200 ALA A N 1
ATOM 1545 C CA . ALA A 1 200 ? 26.608 14.545 37.776 1.00 36.54 200 ALA A CA 1
ATOM 1546 C C . ALA A 1 200 ? 25.593 14.735 36.657 1.00 37.05 200 ALA A C 1
ATOM 1547 O O . ALA A 1 200 ? 24.665 15.538 36.782 1.00 42.08 200 ALA A O 1
ATOM 1549 N N . ALA A 1 201 ? 25.736 13.999 35.559 1.00 33.38 201 ALA A N 1
ATOM 1550 C CA . ALA A 1 201 ? 24.847 14.253 34.433 1.00 39.60 201 ALA A CA 1
ATOM 1551 C C . ALA A 1 201 ? 23.422 13.791 34.696 1.00 44.31 201 ALA A C 1
ATOM 1552 O O . ALA A 1 201 ? 22.536 14.087 33.885 1.00 44.60 201 ALA A O 1
ATOM 1554 N N . GLN A 1 202 ? 23.183 13.064 35.790 1.00 41.11 202 GLN A N 1
ATOM 1555 C CA . GLN A 1 202 ? 21.837 12.668 36.172 1.00 44.02 202 GLN A CA 1
ATOM 1556 C C . GLN A 1 202 ? 21.319 13.445 37.372 1.00 43.64 202 GLN A C 1
ATOM 1557 O O . GLN A 1 202 ? 20.183 13.225 37.789 1.00 50.15 202 GLN A O 1
ATOM 1563 N N . ALA A 1 203 ? 22.117 14.335 37.940 1.00 37.90 203 ALA A N 1
ATOM 1564 C CA . ALA A 1 203 ? 21.746 15.028 39.176 1.00 45.28 203 ALA A CA 1
ATOM 1565 C C . ALA A 1 203 ? 21.178 16.412 38.866 1.00 51.27 203 ALA A C 1
ATOM 1566 O O . ALA A 1 203 ? 21.696 17.439 39.310 1.00 62.30 203 ALA A O 1
ATOM 1568 N N . GLY A 1 204 ? 20.109 16.444 38.077 1.00 44.25 204 GLY A N 1
ATOM 1569 C CA . GLY A 1 204 ? 19.514 17.698 37.674 1.00 46.05 204 GLY A CA 1
ATOM 1570 C C . GLY A 1 204 ? 19.692 18.039 36.203 1.00 44.92 204 GLY A C 1
ATOM 1571 O O . GLY A 1 204 ? 20.458 17.392 35.478 1.00 40.35 204 GLY A O 1
ATOM 1572 N N . PRO A 1 205 ? 18.992 19.077 35.743 1.00 44.62 205 PRO A N 1
ATOM 1573 C CA . PRO A 1 205 ? 19.013 19.438 34.316 1.00 42.21 205 PRO A CA 1
ATOM 1574 C C . PRO A 1 205 ? 20.213 20.307 33.961 1.00 38.52 205 PRO A C 1
ATOM 1575 O O . PRO A 1 205 ? 20.954 20.777 34.821 1.00 35.94 205 PRO A O 1
ATOM 1579 N N . PHE A 1 206 ? 20.365 20.537 32.657 1.00 40.53 206 PHE A N 1
ATOM 1580 C CA . PHE A 1 206 ? 21.396 21.402 32.097 1.00 41.01 206 PHE A CA 1
ATOM 1581 C C . PHE A 1 206 ? 20.757 22.588 31.396 1.00 41.81 206 PHE A C 1
ATOM 1582 O O . PHE A 1 206 ? 19.748 22.438 30.703 1.00 44.14 206 PHE A O 1
ATOM 1590 N N . THR A 1 207 ? 21.368 23.756 31.536 1.00 40.73 207 THR A N 1
ATOM 1591 C CA . THR A 1 207 ? 20.881 24.955 30.875 1.00 39.87 207 THR A CA 1
ATOM 1592 C C . THR A 1 207 ? 21.781 25.312 29.704 1.00 39.94 207 THR A C 1
ATOM 1593 O O . THR A 1 207 ? 23.004 25.414 29.861 1.00 36.92 207 THR A O 1
ATOM 1597 N N . LEU A 1 208 ? 21.162 25.495 28.536 1.00 41.12 208 LEU A N 1
ATOM 1598 C CA . LEU A 1 208 ? 21.862 25.913 27.329 1.00 37.68 208 LEU A CA 1
ATOM 1599 C C . LEU A 1 208 ? 22.011 27.421 27.321 1.00 41.85 208 LEU A C 1
ATOM 1600 O O . LEU A 1 208 ? 21.042 28.150 27.561 1.00 43.25 208 LEU A O 1
ATOM 1605 N N . TYR A 1 209 ? 23.220 27.891 27.047 1.00 42.64 209 TYR A N 1
ATOM 1606 C CA . TYR A 1 209 ? 23.508 29.318 27.015 1.00 42.56 209 TYR A CA 1
ATOM 1607 C C . TYR A 1 209 ? 23.976 29.742 25.633 1.00 46.51 209 TYR A C 1
ATOM 1608 O O . TYR A 1 209 ? 24.628 28.979 24.910 1.00 46.47 209 TYR A O 1
ATOM 1617 N N . ASP A 1 210 ? 23.671 30.986 25.299 1.00 52.66 210 ASP A N 1
ATOM 1618 C CA . ASP A 1 210 ? 24.047 31.591 24.026 1.00 54.43 210 ASP A CA 1
ATOM 1619 C C . ASP A 1 210 ? 25.261 32.480 24.289 1.00 56.64 210 ASP A C 1
ATOM 1620 O O . ASP A 1 210 ? 25.128 33.588 24.810 1.00 60.58 210 ASP A O 1
ATOM 1625 N N . THR A 1 211 ? 26.452 31.993 23.933 1.00 59.89 211 THR A N 1
ATOM 1626 C CA . THR A 1 211 ? 27.676 32.778 24.067 1.00 64.64 211 THR A CA 1
ATOM 1627 C C . THR A 1 211 ? 27.999 33.584 22.808 1.00 66.52 211 THR A C 1
ATOM 1628 O O . THR A 1 211 ? 29.139 34.042 22.651 1.00 69.49 211 THR A O 1
ATOM 1632 N N . THR A 1 212 ? 27.014 33.759 21.916 1.00 65.92 212 THR A N 1
ATOM 1633 C CA . THR A 1 212 ? 27.152 34.591 20.722 1.00 71.77 212 THR A CA 1
ATOM 1634 C C . THR A 1 212 ? 26.936 36.062 21.045 1.00 75.07 212 THR A C 1
ATOM 1635 O O . THR A 1 212 ? 27.680 36.922 20.565 1.00 80.25 212 THR A O 1
ATOM 1639 N N . LYS A 1 213 ? 25.914 36.365 21.852 1.00 78.03 213 LYS A N 1
ATOM 1640 C CA . LYS A 1 213 ? 25.629 37.704 22.350 1.00 79.51 213 LYS A CA 1
ATOM 1641 C C . LYS A 1 213 ? 26.545 38.030 23.529 1.00 79.27 213 LYS A C 1
ATOM 1642 O O . LYS A 1 213 ? 26.986 37.126 24.246 1.00 79.02 213 LYS A O 1
ATOM 1648 N N . PRO A 1 214 ? 26.847 39.314 23.755 1.00 84.50 214 PRO A N 1
ATOM 1649 C CA . PRO A 1 214 ? 27.582 39.680 24.982 1.00 83.88 214 PRO A CA 1
ATOM 1650 C C . PRO A 1 214 ? 26.778 39.444 26.249 1.00 79.71 214 PRO A C 1
ATOM 1651 O O . PRO A 1 214 ? 27.368 39.243 27.319 1.00 77.28 214 PRO A O 1
ATOM 1655 N N . SER A 1 215 ? 25.445 39.463 26.156 1.00 81.50 215 SER A N 1
ATOM 1656 C CA . SER A 1 215 ? 24.586 39.188 27.305 1.00 82.57 215 SER A CA 1
ATOM 1657 C C . SER A 1 215 ? 24.775 37.778 27.868 1.00 81.07 215 SER A C 1
ATOM 1658 O O . SER A 1 215 ? 24.520 37.565 29.059 1.00 80.19 215 SER A O 1
ATOM 1661 N N . THR A 1 216 ? 25.227 36.828 27.045 1.00 78.99 216 THR A N 1
ATOM 1662 C CA . THR A 1 216 ? 25.356 35.422 27.414 1.00 75.84 216 THR A CA 1
ATOM 1663 C C . THR A 1 216 ? 24.097 34.887 28.104 1.00 71.92 216 THR A C 1
ATOM 1664 O O . THR A 1 216 ? 24.166 34.338 29.207 1.00 63.87 216 THR A O 1
ATOM 1668 N N . PRO A 1 217 ? 22.933 35.015 27.467 1.00 70.59 217 PRO A N 1
ATOM 1669 C CA . PRO A 1 217 ? 21.677 34.726 28.165 1.00 68.67 217 PRO A CA 1
ATOM 1670 C C . PRO A 1 217 ? 21.351 33.241 28.184 1.00 61.66 217 PRO A C 1
ATOM 1671 O O . PRO A 1 217 ? 21.706 32.477 27.280 1.00 57.14 217 PRO A O 1
ATOM 1675 N N . ALA A 1 218 ? 20.657 32.840 29.242 1.00 52.15 218 ALA A N 1
ATOM 1676 C CA . ALA A 1 218 ? 20.129 31.488 29.307 1.00 51.60 218 ALA A CA 1
ATOM 1677 C C . ALA A 1 218 ? 19.002 31.346 28.293 1.00 51.22 218 ALA A C 1
ATOM 1678 O O . ALA A 1 218 ? 18.112 32.196 28.219 1.00 55.42 218 ALA A O 1
ATOM 1680 N N . VAL A 1 219 ? 19.047 30.281 27.504 1.00 48.57 219 VAL A N 1
ATOM 1681 C CA . VAL A 1 219 ? 18.122 30.087 26.398 1.00 45.21 219 VAL A CA 1
ATOM 1682 C C . VAL A 1 219 ? 17.028 29.090 26.750 1.00 49.83 219 VAL A C 1
ATOM 1683 O O . VAL A 1 219 ? 15.850 29.358 26.528 1.00 54.50 219 VAL A O 1
ATOM 1687 N N . ARG A 1 220 ? 17.390 27.928 27.292 1.00 49.22 220 ARG A N 1
ATOM 1688 C CA . ARG A 1 220 ? 16.397 26.915 27.651 1.00 45.34 220 ARG A CA 1
ATOM 1689 C C . ARG A 1 220 ? 17.078 25.810 28.449 1.00 45.02 220 ARG A C 1
ATOM 1690 O O . ARG A 1 220 ? 18.294 25.820 28.664 1.00 45.74 220 ARG A O 1
ATOM 1698 N N . THR A 1 221 ? 16.266 24.856 28.888 1.00 43.14 221 THR A N 1
ATOM 1699 C CA . THR A 1 221 ? 16.731 23.646 29.544 1.00 45.55 221 THR A CA 1
ATOM 1700 C C . THR A 1 221 ? 16.967 22.545 28.519 1.00 52.12 221 THR A C 1
ATOM 1701 O O . THR A 1 221 ? 16.118 22.310 27.654 1.00 53.56 221 THR A O 1
ATOM 1705 N N . ILE A 1 222 ? 18.126 21.879 28.612 1.00 49.60 222 ILE A N 1
ATOM 1706 C CA . ILE A 1 222 ? 18.427 20.792 27.693 1.00 46.38 222 ILE A CA 1
ATOM 1707 C C . ILE A 1 222 ? 17.383 19.703 27.880 1.00 50.43 222 ILE A C 1
ATOM 1708 O O . ILE A 1 222 ? 16.947 19.426 29.008 1.00 47.74 222 ILE A O 1
ATOM 1713 N N . GLY A 1 223 ? 16.959 19.095 26.763 1.00 52.62 223 GLY A N 1
ATOM 1714 C CA . GLY A 1 223 ? 15.896 18.104 26.750 1.00 56.15 223 GLY A CA 1
ATOM 1715 C C . GLY A 1 223 ? 14.493 18.672 26.785 1.00 60.46 223 GLY A C 1
ATOM 1716 O O . GLY A 1 223 ? 13.526 17.894 26.759 1.00 63.45 223 GLY A O 1
ATOM 1717 N N . SER A 1 224 ? 14.347 19.997 26.854 1.00 60.45 224 SER A N 1
ATOM 1718 C CA . SER A 1 224 ? 13.048 20.661 26.886 1.00 63.78 224 SER A CA 1
ATOM 1719 C C . SER A 1 224 ? 13.000 21.724 25.801 1.00 65.77 224 SER A C 1
ATOM 1720 O O . SER A 1 224 ? 14.004 22.039 25.153 1.00 65.79 224 SER A O 1
ATOM 1723 N N . LEU A 1 225 ? 11.815 22.297 25.630 1.00 72.62 225 LEU A N 1
ATOM 1724 C CA . LEU A 1 225 ? 11.599 23.357 24.657 1.00 70.26 225 LEU A CA 1
ATOM 1725 C C . LEU A 1 225 ? 11.812 24.718 25.316 1.00 67.72 225 LEU A C 1
ATOM 1726 O O . LEU A 1 225 ? 11.603 24.884 26.522 1.00 69.67 225 LEU A O 1
ATOM 1731 N N . GLU A 1 226 ? 12.254 25.689 24.517 1.00 64.58 226 GLU A N 1
ATOM 1732 C CA . GLU A 1 226 ? 12.372 27.056 25.016 1.00 67.64 226 GLU A CA 1
ATOM 1733 C C . GLU A 1 226 ? 10.988 27.647 25.292 1.00 76.41 226 GLU A C 1
ATOM 1734 O O . GLU A 1 226 ? 10.017 27.383 24.573 1.00 68.84 226 GLU A O 1
ATOM 1740 N N . HIS A 1 227 ? 10.906 28.456 26.347 1.00 76.79 227 HIS A N 1
ATOM 1741 C CA . HIS A 1 227 ? 9.636 29.049 26.763 1.00 76.49 227 HIS A CA 1
ATOM 1742 C C . HIS A 1 227 ? 9.253 30.284 25.938 1.00 70.28 227 HIS A C 1
ATOM 1743 O O . HIS A 1 227 ? 9.934 31.315 25.980 1.00 70.75 227 HIS A O 1
#

Organism: Agrobacterium fabrum (strain C58 / ATCC 33970) (NCBI:txid176299)

Nearest PDB structures (foldseek):
  6itw-assembly1_A  TM=1.003E+00  e=3.381E-46  Agrobacterium fabrum str. C58
  8fzz-assembly2_D  TM=6.952E-01  e=8.893E-09  Phocaeicola vulgatus
  8g0k-assembly2_D  TM=6.823E-01  e=7.401E-09  Bacteroides

Secondary structure (DSSP, 8-state):
-HHHHHHH-SPEEEE--HHHHHHTTTTS-HHHHHHHHHH-EEEEGGGTEEE--TTTTHHHHHHHHTT-SSS-GGGEEEEEEETT-EEEEEETTTEEEEEETTTTEEEESTTTS---GGGHHHHHHHHHHTTTSGGGS---TTS---HHHHHHH-PPPTTEEE--SS-GGGT---STT--EEETTT---GGGSS--EEE--SSTT--EEEETTS---

Sequence (216 aa):
YENALKRFGLPENPEIGEADIARYKNRIPETYLDFIRHAGLGIWKQGYFQFCNPEKYKSIVALALGGDKQLNPVRTHALGFSAFGKILAWNEDYKTTEEINILLHRVTCRGLFKEIPAERRSDINLGIAVEGIDAESFDAPDEKGKLFNRLLKNLGKLQLGQIYSPKLHPSLGGQLTVENRPVDALSATIAAQAGPFTLYDTTKPSTPAVRTIGSLEH